Protein AF-A0A6V7W851-F1 (afdb_monomer)

Secondary structure (DSSP, 8-state):
-HHHHHHHHHHHHHHHHHHHHHHHHHHH-EEEEEETTEEEEEE-STTTTSPTTHHHHHHHHHHHHHHHHHHHHHHHHHHHHHHHTS-----HHHHHHHHHHHHHHHHHHHHHHHHHTPPPGGGSS---HHHHHHTT--HHHHHHPPPSEE---SHHHHHHHHHHHHHHHHHHHHHHHHHHHHHHHHHHH--SHHHHHHHHHHHHHHHHHHHHHHHHHHHHHHHHHHHHHHHHHHHHHHHHHHHHHHHHHH--

Mean predicted aligned error: 9.24 Å

Structure (mmCIF, N/CA/C/O backbone):
data_AF-A0A6V7W851-F1
#
_entry.id   AF-A0A6V7W851-F1
#
loop_
_atom_site.group_PDB
_atom_site.id
_atom_site.type_symbol
_atom_site.label_atom_id
_atom_site.label_alt_id
_atom_site.label_comp_id
_atom_site.label_asym_id
_atom_site.label_entity_id
_atom_site.label_seq_id
_atom_site.pdbx_PDB_ins_code
_atom_site.Cartn_x
_atom_site.Cartn_y
_atom_site.Cartn_z
_atom_site.occupancy
_atom_site.B_iso_or_equiv
_atom_site.auth_seq_id
_atom_site.auth_comp_id
_atom_site.auth_asym_id
_atom_site.auth_atom_id
_atom_site.pdbx_PDB_model_num
ATOM 1 N N . MET A 1 1 ? -26.012 -6.254 20.696 1.00 51.28 1 MET A N 1
ATOM 2 C CA . MET A 1 1 ? -25.694 -7.098 19.512 1.00 51.28 1 MET A CA 1
ATOM 3 C C . MET A 1 1 ? -25.335 -6.321 18.239 1.00 51.28 1 MET A C 1
ATOM 5 O O . MET A 1 1 ? -24.535 -6.840 17.473 1.00 51.28 1 MET A O 1
ATOM 9 N N . LYS A 1 2 ? -25.849 -5.098 18.000 1.00 58.09 2 LYS A N 1
ATOM 10 C CA . LYS A 1 2 ? -25.482 -4.281 16.817 1.00 58.09 2 LYS A CA 1
ATOM 11 C C . LYS A 1 2 ? -23.976 -3.997 16.699 1.00 58.09 2 LYS A C 1
ATOM 13 O O . LYS A 1 2 ? -23.437 -4.020 15.602 1.00 58.09 2 LYS A O 1
ATOM 18 N N . GLU A 1 3 ? -23.282 -3.811 17.822 1.00 57.19 3 GLU A N 1
ATOM 19 C CA . GLU A 1 3 ? -21.833 -3.574 17.824 1.00 57.19 3 GLU A CA 1
ATOM 20 C C . GLU A 1 3 ? -21.042 -4.767 17.265 1.00 57.19 3 GLU A C 1
ATOM 22 O O . GLU A 1 3 ? -20.178 -4.566 16.419 1.00 57.19 3 GLU A O 1
ATOM 27 N N . MET A 1 4 ? -21.379 -6.014 17.627 1.00 60.94 4 MET A N 1
ATOM 28 C CA . MET A 1 4 ? -20.693 -7.204 17.086 1.00 60.94 4 MET A CA 1
ATOM 29 C C . MET A 1 4 ? -20.848 -7.338 15.564 1.00 60.94 4 MET A C 1
ATOM 31 O O . MET A 1 4 ? -19.916 -7.767 14.888 1.00 60.94 4 MET A O 1
ATOM 35 N N . GLN A 1 5 ? -21.991 -6.924 15.011 1.00 66.94 5 GLN A N 1
ATOM 36 C CA . GLN A 1 5 ? -22.208 -6.913 13.561 1.00 66.94 5 GLN A CA 1
ATOM 37 C C . GLN A 1 5 ? -21.312 -5.888 12.857 1.00 66.94 5 GLN A C 1
ATOM 39 O O . GLN A 1 5 ? -20.858 -6.133 11.743 1.00 66.94 5 GLN A O 1
ATOM 44 N N . VAL A 1 6 ? -21.028 -4.754 13.5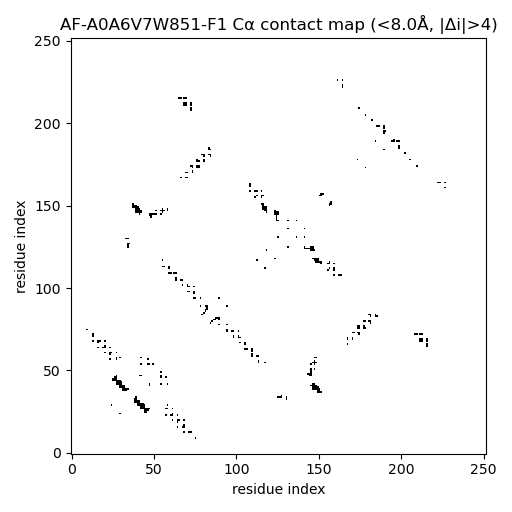04 1.00 67.81 6 VAL A N 1
ATOM 45 C CA . VAL A 1 6 ? -20.088 -3.753 12.987 1.00 67.81 6 VAL A CA 1
ATOM 46 C C . VAL A 1 6 ? -18.662 -4.310 12.980 1.00 67.81 6 VAL A C 1
ATOM 48 O O . VAL A 1 6 ? -17.992 -4.228 11.956 1.00 67.81 6 VAL A O 1
ATOM 51 N N . TYR A 1 7 ? -18.223 -4.952 14.067 1.00 70.88 7 TYR A N 1
ATOM 52 C CA . TYR A 1 7 ? -16.898 -5.586 14.137 1.00 70.88 7 TYR A CA 1
ATOM 53 C C . TYR A 1 7 ? -16.703 -6.673 13.077 1.00 70.88 7 TYR A C 1
ATOM 55 O O . TYR A 1 7 ? -15.669 -6.702 12.415 1.00 70.88 7 TYR A O 1
ATOM 63 N N . SER A 1 8 ? -17.701 -7.536 12.882 1.00 76.06 8 SER A N 1
ATOM 64 C CA . SER A 1 8 ? -17.643 -8.599 11.875 1.00 76.06 8 SER A CA 1
ATOM 65 C C . SER A 1 8 ? -17.545 -8.043 10.450 1.00 76.06 8 SER A C 1
ATOM 67 O O . SER A 1 8 ? -16.748 -8.541 9.661 1.00 76.06 8 SER A O 1
ATOM 69 N N . LYS A 1 9 ? -18.276 -6.965 10.133 1.00 78.44 9 LYS A N 1
ATOM 70 C CA . LYS A 1 9 ? -18.186 -6.295 8.825 1.00 78.44 9 LYS A CA 1
ATOM 71 C C . LYS A 1 9 ? -16.818 -5.668 8.580 1.00 78.44 9 LYS A C 1
ATOM 73 O O . LYS A 1 9 ? -16.293 -5.789 7.480 1.00 78.44 9 LYS A O 1
ATOM 78 N N . ILE A 1 10 ? -16.249 -5.022 9.600 1.00 79.00 10 ILE A N 1
ATOM 79 C CA . ILE A 1 10 ? -14.897 -4.456 9.534 1.00 79.00 10 ILE A CA 1
ATOM 80 C C . ILE A 1 10 ? -13.882 -5.566 9.252 1.00 79.00 10 ILE A C 1
ATOM 82 O O . ILE A 1 10 ? -13.086 -5.437 8.330 1.00 79.00 10 ILE A O 1
ATOM 86 N N . LEU A 1 11 ? -13.951 -6.668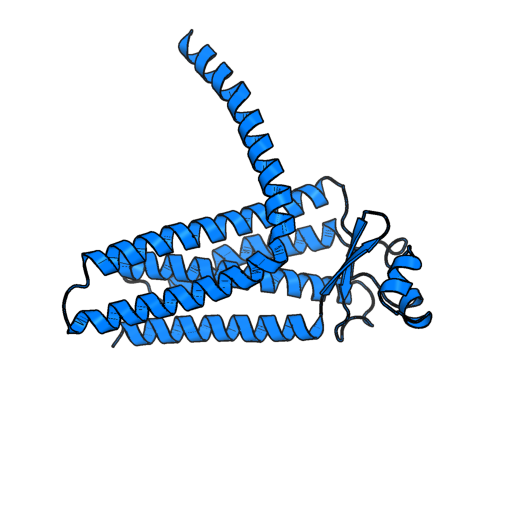 10.004 1.00 78.88 11 LEU A N 1
ATOM 87 C CA . LEU A 1 11 ? -13.050 -7.803 9.826 1.00 78.88 11 LEU A CA 1
ATOM 88 C C . LEU A 1 11 ? -13.170 -8.396 8.416 1.00 78.88 11 LEU A C 1
ATOM 90 O O . LEU A 1 11 ? -12.161 -8.586 7.750 1.00 78.88 11 LEU A O 1
ATOM 94 N N . LEU A 1 12 ? -14.399 -8.628 7.943 1.00 84.25 12 LEU A N 1
ATOM 95 C CA . LEU A 1 12 ? -14.657 -9.195 6.621 1.00 84.25 12 LEU A CA 1
ATOM 96 C C . LEU A 1 12 ? -14.108 -8.308 5.498 1.00 84.25 12 LEU A C 1
ATOM 98 O O . LEU A 1 12 ? -13.476 -8.815 4.576 1.00 84.25 12 LEU A O 1
ATOM 102 N N . GLN A 1 13 ? -14.321 -6.992 5.586 1.00 82.69 13 GLN A N 1
ATOM 103 C CA . GLN A 1 13 ? -13.784 -6.041 4.615 1.00 82.69 13 GLN A CA 1
ATOM 104 C C . GLN A 1 13 ? -12.257 -6.091 4.579 1.00 82.69 13 GLN A C 1
ATOM 106 O O . GLN A 1 13 ? -11.674 -6.134 3.498 1.00 82.69 13 GLN A O 1
ATOM 111 N N . THR A 1 14 ? -11.607 -6.101 5.741 1.00 83.19 14 THR A N 1
ATOM 112 C CA . THR A 1 14 ? -10.148 -6.161 5.794 1.00 83.19 14 THR A CA 1
ATOM 113 C C . THR A 1 14 ? -9.619 -7.487 5.261 1.00 83.19 14 THR A C 1
ATOM 115 O O . THR A 1 14 ? -8.716 -7.474 4.436 1.00 83.19 14 THR A O 1
ATOM 118 N N . CYS A 1 15 ? -10.226 -8.617 5.634 1.00 87.12 15 CYS A N 1
ATOM 119 C CA . CYS A 1 15 ? -9.855 -9.923 5.089 1.00 87.12 15 CYS A CA 1
ATOM 120 C C . CYS A 1 15 ? -10.003 -9.970 3.565 1.00 87.12 15 CYS A C 1
ATOM 122 O O . CYS A 1 15 ? -9.143 -10.522 2.889 1.00 87.12 15 CYS A O 1
ATOM 124 N N . PHE A 1 16 ? -11.065 -9.380 3.012 1.00 88.31 16 PHE A N 1
ATOM 125 C CA . PHE A 1 16 ? -11.253 -9.319 1.565 1.00 88.31 16 PHE A CA 1
ATOM 126 C C . PHE A 1 16 ? -10.141 -8.512 0.878 1.00 88.31 16 PHE A C 1
ATOM 128 O O . PHE A 1 16 ? -9.554 -8.989 -0.090 1.00 88.31 16 PHE A O 1
ATOM 135 N N . VAL A 1 17 ? -9.814 -7.323 1.398 1.00 87.56 17 VAL A N 1
ATOM 136 C CA . VAL A 1 17 ? -8.720 -6.490 0.866 1.00 87.56 17 VAL A CA 1
ATOM 137 C C . VAL A 1 17 ? -7.375 -7.212 0.971 1.00 87.56 17 VAL A C 1
ATOM 139 O O . VAL A 1 17 ? -6.616 -7.203 0.005 1.00 87.56 17 VAL A O 1
ATOM 142 N N . ASP A 1 18 ? -7.107 -7.877 2.096 1.00 86.31 18 ASP A N 1
ATOM 143 C CA . ASP A 1 18 ? -5.867 -8.622 2.322 1.00 86.31 18 ASP A CA 1
ATOM 144 C C . ASP A 1 18 ? -5.742 -9.811 1.360 1.00 86.31 18 ASP A C 1
ATOM 146 O O . ASP A 1 18 ? -4.685 -9.993 0.764 1.00 86.31 18 ASP A O 1
ATOM 150 N N . ILE A 1 19 ? -6.814 -10.583 1.135 1.00 91.00 19 ILE A N 1
ATOM 151 C CA . ILE A 1 19 ? -6.815 -11.696 0.168 1.00 91.00 19 ILE A CA 1
ATOM 152 C C . ILE A 1 19 ? -6.495 -11.180 -1.236 1.00 91.00 19 ILE A C 1
ATOM 154 O O . ILE A 1 19 ? -5.600 -11.710 -1.890 1.00 91.00 19 ILE A O 1
ATOM 158 N N . VAL A 1 20 ? -7.182 -10.126 -1.688 1.00 90.88 20 VAL A N 1
ATOM 159 C CA . VAL A 1 20 ? -6.927 -9.539 -3.013 1.00 90.88 20 VAL A CA 1
ATOM 160 C C . VAL A 1 20 ? -5.491 -9.020 -3.101 1.00 90.88 20 VAL A C 1
ATOM 162 O O . VAL A 1 20 ? -4.804 -9.279 -4.088 1.00 90.88 20 VAL A O 1
ATOM 165 N N . GLY A 1 21 ? -5.009 -8.336 -2.062 1.00 87.94 21 GLY A N 1
ATOM 166 C CA . GLY A 1 21 ? -3.642 -7.823 -1.997 1.00 87.94 21 GLY A CA 1
ATOM 167 C C . GLY A 1 21 ? -2.591 -8.930 -2.062 1.00 87.94 21 GLY A C 1
ATOM 168 O O . GLY A 1 21 ? -1.640 -8.816 -2.831 1.00 87.94 21 GLY A O 1
ATOM 169 N N . ILE A 1 22 ? -2.784 -10.024 -1.322 1.00 89.69 22 ILE A N 1
ATOM 170 C CA . ILE A 1 22 ? -1.895 -11.193 -1.337 1.00 89.69 22 ILE A CA 1
ATOM 171 C C . ILE A 1 22 ? -1.904 -11.856 -2.714 1.00 89.69 22 ILE A C 1
ATOM 173 O O . ILE A 1 22 ? -0.834 -12.170 -3.228 1.00 89.69 22 ILE A O 1
ATOM 177 N N . CYS A 1 23 ? -3.070 -12.033 -3.341 1.00 90.75 23 CYS A N 1
ATOM 178 C CA . CYS A 1 23 ? -3.151 -12.593 -4.690 1.00 90.75 23 CYS A CA 1
ATOM 179 C C . CYS A 1 23 ? -2.347 -11.754 -5.691 1.00 90.75 23 CYS A C 1
ATOM 181 O O . CYS A 1 23 ? -1.538 -12.302 -6.435 1.00 90.75 23 CYS A O 1
ATOM 183 N N . VAL A 1 24 ? -2.513 -10.428 -5.671 1.00 90.31 24 VAL A N 1
ATOM 184 C CA . VAL A 1 24 ? -1.745 -9.525 -6.543 1.00 90.31 24 VAL A CA 1
ATOM 185 C C . VAL A 1 24 ? -0.249 -9.573 -6.208 1.00 90.31 24 VAL A C 1
ATOM 187 O O . VAL A 1 24 ? 0.578 -9.584 -7.115 1.00 90.31 24 VAL A O 1
ATOM 190 N N . PHE A 1 25 ? 0.117 -9.658 -4.927 1.00 88.81 25 PHE A N 1
ATOM 191 C CA . PHE A 1 25 ? 1.509 -9.763 -4.488 1.00 88.81 25 PHE A CA 1
ATOM 192 C C . PHE A 1 25 ? 2.198 -11.049 -4.926 1.00 88.81 25 PHE A C 1
ATOM 194 O O . PHE A 1 25 ? 3.319 -10.987 -5.420 1.00 88.81 25 PHE A O 1
ATOM 201 N N . VAL A 1 26 ? 1.543 -12.199 -4.790 1.00 88.50 26 VAL A N 1
ATOM 202 C CA . VAL A 1 26 ? 2.089 -13.488 -5.240 1.00 88.50 26 VAL A CA 1
ATOM 203 C C . VAL A 1 26 ? 2.286 -13.500 -6.755 1.00 88.50 26 VAL A C 1
ATOM 205 O O . VAL A 1 26 ? 3.237 -14.096 -7.250 1.00 88.50 26 VAL A O 1
ATOM 208 N N . VAL A 1 27 ? 1.408 -12.821 -7.492 1.00 88.50 27 VAL A N 1
ATOM 209 C CA . VAL A 1 27 ? 1.492 -12.727 -8.950 1.00 88.50 27 VAL A CA 1
ATOM 210 C C . VAL A 1 27 ? 2.637 -11.812 -9.396 1.00 88.50 27 VAL A C 1
ATOM 212 O O . VAL A 1 27 ? 3.315 -12.155 -10.360 1.00 88.50 27 VAL A O 1
ATOM 215 N N . SER A 1 28 ? 2.890 -10.692 -8.708 1.00 87.31 28 SER A N 1
ATOM 216 C CA . SER A 1 28 ? 3.930 -9.734 -9.112 1.00 87.31 28 SER A CA 1
ATOM 217 C C . SER A 1 28 ? 5.311 -9.988 -8.493 1.00 87.31 28 SER A C 1
ATOM 219 O O . SER A 1 28 ? 6.311 -9.907 -9.191 1.00 87.31 28 SER A O 1
ATOM 221 N N . GLN A 1 29 ? 5.381 -10.319 -7.199 1.00 86.88 29 GLN A N 1
ATOM 222 C CA . GLN A 1 29 ? 6.615 -10.441 -6.397 1.00 86.88 29 GLN A CA 1
ATOM 223 C C . GLN A 1 29 ? 7.663 -9.363 -6.744 1.00 86.88 29 GLN A C 1
ATOM 225 O O . GLN A 1 29 ? 8.709 -9.671 -7.320 1.00 86.88 29 GLN A O 1
ATOM 230 N N . PRO A 1 30 ? 7.375 -8.086 -6.431 1.00 85.88 30 PRO A N 1
ATOM 231 C CA . PRO A 1 30 ? 8.239 -6.985 -6.819 1.00 85.88 30 PRO A CA 1
ATOM 232 C C . PRO A 1 30 ? 9.537 -6.999 -6.005 1.00 85.88 30 PRO A C 1
ATOM 234 O O . PRO A 1 30 ? 9.517 -7.068 -4.774 1.00 85.88 30 PRO A O 1
ATOM 237 N N . ALA A 1 31 ? 10.662 -6.861 -6.691 1.00 82.19 31 ALA A N 1
ATOM 238 C CA . ALA A 1 31 ? 11.998 -6.718 -6.140 1.00 82.19 31 ALA A CA 1
ATOM 239 C C . ALA A 1 31 ? 12.558 -5.339 -6.494 1.00 82.19 31 ALA A C 1
ATOM 241 O O . ALA A 1 31 ? 12.571 -4.928 -7.654 1.00 82.19 31 ALA A O 1
ATOM 242 N N . PHE A 1 32 ? 13.032 -4.621 -5.480 1.00 81.12 32 PHE A N 1
ATOM 243 C CA . PHE A 1 32 ? 13.644 -3.307 -5.644 1.00 81.12 32 PHE A CA 1
ATOM 244 C C . PHE A 1 32 ? 15.144 -3.460 -5.831 1.00 81.12 32 PHE A C 1
ATOM 246 O O . PHE A 1 32 ? 15.822 -4.038 -4.982 1.00 81.12 32 PHE A O 1
ATOM 253 N N . ILE A 1 33 ? 15.657 -2.929 -6.932 1.00 79.69 33 ILE A N 1
ATOM 254 C CA . ILE A 1 33 ? 17.061 -3.042 -7.315 1.00 79.69 33 ILE A CA 1
ATOM 255 C C . ILE A 1 33 ? 17.569 -1.653 -7.713 1.00 79.69 33 ILE A C 1
ATOM 257 O O . ILE A 1 33 ? 16.804 -0.803 -8.163 1.00 79.69 33 ILE A O 1
ATOM 261 N N . SER A 1 34 ? 18.863 -1.403 -7.522 1.00 79.06 34 SER A N 1
ATOM 262 C CA . SER A 1 34 ? 19.531 -0.196 -8.012 1.00 79.06 34 SER A CA 1
ATOM 263 C C . SER A 1 34 ? 20.371 -0.550 -9.238 1.00 79.06 34 SER A C 1
ATOM 265 O O . SER A 1 34 ? 21.312 -1.332 -9.128 1.00 79.06 34 SER A O 1
ATOM 267 N N . ASP A 1 35 ? 20.027 0.009 -10.398 1.00 76.69 35 ASP A N 1
ATOM 268 C CA . ASP A 1 35 ? 20.768 -0.115 -11.660 1.00 76.69 35 ASP A CA 1
ATOM 269 C C . ASP A 1 35 ? 21.449 1.231 -11.954 1.00 76.69 35 ASP A C 1
ATOM 271 O O . ASP A 1 35 ? 20.788 2.206 -12.316 1.00 76.69 35 ASP A O 1
ATOM 275 N N . ASN A 1 36 ? 22.766 1.318 -11.729 1.00 77.31 36 ASN A N 1
ATOM 276 C CA . ASN A 1 36 ? 23.576 2.535 -11.921 1.00 77.31 36 ASN A CA 1
ATOM 277 C C . ASN A 1 36 ? 23.033 3.776 -11.183 1.00 77.31 36 ASN A C 1
ATOM 279 O O . ASN A 1 36 ? 22.946 4.869 -11.742 1.00 77.31 36 ASN A O 1
ATOM 283 N N . GLY A 1 37 ? 22.628 3.602 -9.921 1.00 74.12 37 GLY A N 1
ATOM 284 C CA . GLY A 1 37 ? 22.061 4.680 -9.103 1.00 74.12 37 GLY A CA 1
ATOM 285 C C . GLY A 1 37 ? 20.608 5.029 -9.441 1.00 74.12 37 GLY A C 1
ATOM 286 O O . GLY A 1 37 ? 20.041 5.922 -8.817 1.00 74.12 37 GLY A O 1
ATOM 287 N N . THR A 1 38 ? 19.991 4.317 -10.389 1.00 77.94 38 THR A N 1
ATOM 288 C CA . THR A 1 38 ? 18.563 4.424 -10.702 1.00 77.94 38 THR A CA 1
ATOM 289 C C . THR A 1 38 ? 17.805 3.305 -10.002 1.00 77.94 38 THR A C 1
ATOM 291 O O . THR A 1 38 ? 18.158 2.134 -10.132 1.00 77.94 38 THR A O 1
ATOM 294 N N . GLY A 1 39 ? 16.735 3.644 -9.285 1.00 80.25 39 GLY A N 1
ATOM 295 C CA . GLY A 1 39 ? 15.833 2.648 -8.725 1.00 80.25 39 GLY A CA 1
ATOM 296 C C . GLY A 1 39 ? 15.048 1.953 -9.834 1.00 80.25 39 GLY A C 1
ATOM 297 O O . GLY A 1 39 ? 14.399 2.594 -10.661 1.00 80.25 39 GLY A O 1
ATOM 298 N N . ILE A 1 40 ? 15.075 0.632 -9.848 1.00 83.69 40 ILE A N 1
ATOM 299 C CA . ILE A 1 40 ? 14.227 -0.185 -10.706 1.00 83.69 40 ILE A CA 1
ATOM 300 C C . ILE A 1 40 ? 13.416 -1.137 -9.837 1.00 83.69 40 ILE A C 1
ATOM 302 O O . ILE A 1 40 ? 13.857 -1.565 -8.766 1.00 83.69 40 ILE A O 1
ATOM 306 N N . VAL A 1 41 ? 12.214 -1.458 -10.296 1.00 83.38 41 VAL A N 1
ATOM 307 C CA . VAL A 1 41 ? 11.422 -2.532 -9.710 1.00 83.38 41 VAL A CA 1
ATOM 308 C C . VAL A 1 41 ? 11.245 -3.606 -10.754 1.00 83.38 41 VAL A C 1
ATOM 310 O O . VAL A 1 41 ? 10.741 -3.357 -11.855 1.00 83.38 41 VAL A O 1
ATOM 313 N N . TRP A 1 42 ? 11.688 -4.790 -10.375 1.00 78.56 42 TRP A N 1
ATOM 314 C CA . TRP A 1 42 ? 11.631 -5.981 -11.185 1.00 78.56 42 TRP A CA 1
ATOM 315 C C . TRP A 1 42 ? 10.625 -6.954 -10.587 1.00 78.56 42 TRP A C 1
ATOM 317 O O . TRP A 1 42 ? 10.655 -7.213 -9.391 1.00 78.56 42 TRP A O 1
ATOM 327 N N . ASP A 1 43 ? 9.722 -7.483 -11.399 1.00 81.06 43 ASP A N 1
ATOM 328 C CA . ASP A 1 43 ? 8.810 -8.543 -10.988 1.00 81.06 43 ASP A CA 1
ATOM 329 C C . ASP A 1 43 ? 9.498 -9.903 -11.124 1.00 81.06 43 ASP A C 1
ATOM 331 O O . ASP A 1 43 ? 9.960 -10.247 -12.208 1.00 81.06 43 ASP A O 1
ATOM 335 N N . TYR A 1 44 ? 9.551 -10.675 -10.037 1.00 77.81 44 TYR A N 1
ATOM 336 C CA . TYR A 1 44 ? 9.987 -12.081 -10.052 1.00 77.81 44 TYR A CA 1
ATOM 337 C C . TYR A 1 44 ? 8.805 -13.058 -10.103 1.00 77.81 44 TYR A C 1
ATOM 339 O O . TYR A 1 44 ? 8.985 -14.252 -10.340 1.00 77.81 44 TYR A O 1
ATOM 347 N N . GLY A 1 45 ? 7.584 -12.561 -9.895 1.00 82.06 45 GLY A N 1
ATOM 348 C CA . GLY A 1 45 ? 6.376 -13.379 -9.857 1.00 82.06 45 GLY A CA 1
ATOM 349 C C . GLY A 1 45 ? 5.963 -13.856 -11.244 1.00 82.06 45 GLY A C 1
ATOM 350 O O . GLY A 1 45 ? 6.628 -13.580 -12.231 1.00 82.06 45 GLY A O 1
ATOM 351 N N . LEU A 1 46 ? 4.823 -14.538 -11.353 1.00 83.50 46 LEU A N 1
ATOM 352 C CA . LEU A 1 46 ? 4.339 -15.160 -12.600 1.00 83.50 46 LEU A CA 1
ATOM 353 C C . LEU A 1 46 ? 4.218 -14.205 -13.805 1.00 83.50 46 LEU A C 1
ATOM 355 O O . LEU A 1 46 ? 4.085 -14.660 -14.939 1.00 83.50 46 LEU A O 1
ATOM 359 N N . ILE A 1 47 ? 4.237 -12.893 -13.572 1.00 83.19 47 ILE A N 1
ATOM 360 C CA . ILE A 1 47 ? 4.108 -11.860 -14.607 1.00 83.19 47 ILE A CA 1
ATOM 361 C C . ILE A 1 47 ? 5.423 -11.463 -15.268 1.00 83.19 47 ILE A C 1
ATOM 363 O O . ILE A 1 47 ? 5.393 -10.654 -16.188 1.00 83.19 47 ILE A O 1
ATOM 367 N N . HIS A 1 48 ? 6.559 -11.990 -14.820 1.00 77.25 48 HIS A N 1
ATOM 368 C CA . HIS A 1 48 ? 7.869 -11.555 -15.302 1.00 77.25 48 HIS A CA 1
ATOM 369 C C . HIS A 1 48 ? 8.135 -11.877 -16.783 1.00 77.25 48 HIS A C 1
ATOM 371 O O . HIS A 1 48 ? 9.009 -11.273 -17.393 1.00 77.25 48 HIS A O 1
ATOM 377 N N . TYR A 1 49 ? 7.368 -12.803 -17.371 1.00 76.50 49 TYR A N 1
ATOM 378 C CA . TYR A 1 49 ? 7.395 -13.111 -18.807 1.00 76.50 49 TYR A CA 1
ATOM 379 C C . TYR A 1 49 ? 6.422 -12.264 -19.636 1.00 76.50 49 TYR A C 1
ATOM 381 O O . TYR A 1 49 ? 6.358 -12.414 -20.858 1.00 76.50 49 TYR A O 1
ATOM 389 N N . LEU A 1 50 ? 5.597 -11.427 -19.000 1.00 84.31 50 LEU A N 1
ATOM 390 C CA . LEU A 1 50 ? 4.653 -10.601 -19.737 1.00 84.31 50 LEU A CA 1
ATOM 391 C C . LEU A 1 50 ? 5.391 -9.425 -20.378 1.00 84.31 50 LEU A C 1
ATOM 393 O O . LEU A 1 50 ? 6.133 -8.726 -19.693 1.00 84.31 50 LEU A O 1
ATOM 397 N N . PRO A 1 51 ? 5.143 -9.133 -21.663 1.00 84.31 51 PRO A N 1
ATOM 398 C CA . PRO A 1 51 ? 5.689 -7.931 -22.264 1.00 84.31 51 PRO A CA 1
ATOM 399 C C . PRO A 1 51 ? 5.058 -6.688 -21.627 1.00 84.31 51 PRO A C 1
ATOM 401 O O . PRO A 1 51 ? 3.903 -6.697 -21.171 1.00 84.31 51 PRO A O 1
ATOM 404 N N . ASN A 1 52 ? 5.785 -5.575 -21.670 1.00 82.81 52 ASN A N 1
ATOM 405 C CA . ASN A 1 52 ? 5.172 -4.275 -21.436 1.00 82.81 52 ASN A CA 1
ATOM 406 C C . ASN A 1 52 ? 4.082 -4.010 -22.496 1.00 82.81 52 ASN A C 1
ATOM 408 O O . ASN A 1 52 ? 4.243 -4.389 -23.657 1.00 82.81 52 ASN A O 1
ATOM 412 N N . PRO A 1 53 ? 2.939 -3.406 -22.118 1.00 87.06 53 PRO A N 1
ATOM 413 C CA . PRO A 1 53 ? 2.685 -2.695 -20.860 1.00 87.06 53 PRO A CA 1
ATOM 414 C C . PRO A 1 53 ? 2.122 -3.556 -19.714 1.00 87.06 53 PRO A C 1
ATOM 416 O O . PRO A 1 53 ? 1.929 -3.044 -18.610 1.00 87.06 53 PRO A O 1
ATOM 419 N N . TRP A 1 54 ? 1.816 -4.835 -19.949 1.00 86.62 54 TRP A N 1
ATOM 420 C CA . TRP A 1 54 ? 1.044 -5.662 -19.012 1.00 86.62 54 TRP A CA 1
ATOM 421 C C . TRP A 1 54 ? 1.756 -5.883 -17.685 1.00 86.62 54 TRP A C 1
ATOM 423 O O . TRP A 1 54 ? 1.133 -5.754 -16.630 1.00 86.62 54 TRP A O 1
ATOM 433 N N . GLN A 1 55 ? 3.059 -6.150 -17.735 1.00 85.94 55 GLN A N 1
ATOM 434 C CA . GLN A 1 55 ? 3.873 -6.288 -16.535 1.00 85.94 55 GLN A CA 1
ATOM 435 C C . GLN A 1 55 ? 3.833 -5.006 -15.691 1.00 85.94 55 GLN A C 1
ATOM 437 O O . GLN A 1 55 ? 3.473 -5.056 -14.513 1.00 85.94 55 GLN A O 1
ATOM 442 N N . SER A 1 56 ? 4.085 -3.843 -16.308 1.00 85.81 56 SER A N 1
ATOM 443 C CA . SER A 1 56 ? 3.998 -2.556 -15.612 1.00 85.81 56 SER A CA 1
ATOM 444 C C . SER A 1 56 ? 2.610 -2.324 -15.005 1.00 85.81 56 SER A C 1
ATOM 446 O O . SER A 1 56 ? 2.511 -1.933 -13.845 1.00 85.81 56 SER A O 1
ATOM 448 N N . ILE A 1 57 ? 1.520 -2.626 -15.720 1.00 89.12 57 ILE A N 1
ATOM 449 C CA . ILE A 1 57 ? 0.147 -2.478 -15.201 1.00 89.12 57 ILE A CA 1
ATOM 450 C C . ILE A 1 57 ? -0.077 -3.332 -13.945 1.00 89.12 57 ILE A C 1
ATOM 452 O O . ILE A 1 57 ? -0.626 -2.835 -12.957 1.00 89.12 57 ILE A O 1
ATOM 456 N N . ILE A 1 58 ? 0.351 -4.596 -13.944 1.00 88.50 58 ILE A N 1
ATOM 457 C CA . ILE A 1 58 ? 0.142 -5.486 -12.793 1.00 88.50 58 ILE A CA 1
ATOM 458 C C . ILE A 1 58 ? 1.021 -5.062 -11.610 1.00 88.50 58 ILE A C 1
ATOM 460 O O . ILE A 1 58 ? 0.551 -5.045 -10.469 1.00 88.50 58 ILE A O 1
ATOM 464 N N . LEU A 1 59 ? 2.248 -4.610 -11.863 1.00 88.19 59 LEU A N 1
ATOM 465 C CA . LEU A 1 59 ? 3.088 -4.010 -10.830 1.00 88.19 59 LEU A CA 1
ATOM 466 C C . LEU A 1 59 ? 2.442 -2.746 -10.227 1.00 88.19 59 LEU A C 1
ATOM 468 O O . LEU A 1 59 ? 2.455 -2.541 -9.010 1.00 88.19 59 LEU A O 1
ATOM 472 N N . ARG A 1 60 ? 1.804 -1.895 -11.041 1.00 88.44 60 ARG A N 1
ATOM 473 C CA . ARG A 1 60 ? 1.046 -0.733 -10.533 1.00 88.44 60 ARG A CA 1
ATOM 474 C C . ARG A 1 60 ? -0.153 -1.162 -9.708 1.00 88.44 60 ARG A C 1
ATOM 476 O O . ARG A 1 60 ? -0.444 -0.512 -8.704 1.00 88.44 60 ARG A O 1
ATOM 483 N N . LEU A 1 61 ? -0.825 -2.242 -10.097 1.00 90.31 61 LEU A N 1
ATOM 484 C CA . LEU A 1 61 ? -1.914 -2.817 -9.319 1.00 90.31 61 LEU A CA 1
ATOM 485 C C . LEU A 1 61 ? -1.415 -3.299 -7.952 1.00 90.31 61 LEU A C 1
ATOM 487 O O . LEU A 1 61 ? -2.081 -3.049 -6.950 1.00 90.31 61 LEU A O 1
ATOM 491 N N . ASN A 1 62 ? -0.222 -3.895 -7.877 1.00 89.44 62 ASN A N 1
ATOM 492 C CA . ASN A 1 62 ? 0.412 -4.257 -6.608 1.00 89.44 62 ASN A CA 1
ATOM 493 C C . ASN A 1 62 ? 0.621 -3.030 -5.708 1.00 89.44 62 ASN A C 1
ATOM 495 O O . ASN A 1 62 ? 0.147 -2.981 -4.570 1.00 89.44 62 ASN A O 1
ATOM 499 N N . PHE A 1 63 ? 1.252 -1.992 -6.255 1.00 87.19 63 PHE A N 1
ATOM 500 C CA . PHE A 1 63 ? 1.485 -0.736 -5.549 1.00 87.19 63 PHE A CA 1
ATOM 501 C C . PHE A 1 63 ? 0.201 -0.007 -5.146 1.00 87.19 63 PHE A C 1
ATOM 503 O O . PHE A 1 63 ? 0.169 0.678 -4.116 1.00 87.19 63 PHE A O 1
ATOM 510 N N . PHE A 1 64 ? -0.845 -0.125 -5.956 1.00 91.19 64 PHE A N 1
ATOM 511 C CA . PHE A 1 64 ? -2.174 0.380 -5.650 1.00 91.19 64 PHE A CA 1
ATOM 512 C C . PHE A 1 64 ? -2.776 -0.391 -4.473 1.00 91.19 64 PHE A C 1
ATOM 514 O O . PHE A 1 64 ? -3.160 0.237 -3.486 1.00 91.19 64 PHE A O 1
ATOM 521 N N . MET A 1 65 ? -2.769 -1.727 -4.511 1.00 90.50 65 MET A N 1
ATOM 522 C CA . MET A 1 65 ? -3.299 -2.570 -3.435 1.00 90.50 65 MET A CA 1
ATOM 523 C C . MET A 1 65 ? -2.589 -2.327 -2.103 1.00 90.50 65 MET A C 1
ATOM 525 O O . MET A 1 65 ? -3.260 -2.163 -1.085 1.00 90.50 65 MET A O 1
ATOM 529 N N . GLY A 1 66 ? -1.259 -2.187 -2.105 1.00 86.50 66 GLY A N 1
ATOM 530 C CA . GLY A 1 66 ? -0.508 -1.851 -0.892 1.00 86.50 66 GLY A CA 1
ATOM 531 C C . GLY A 1 66 ? -0.974 -0.542 -0.237 1.00 86.50 66 GLY A C 1
ATOM 532 O O . GLY A 1 66 ? -1.110 -0.465 0.984 1.00 86.50 66 GLY A O 1
ATOM 533 N N . ARG A 1 67 ? -1.298 0.481 -1.039 1.00 87.75 67 ARG A N 1
ATOM 534 C CA . ARG A 1 67 ? -1.831 1.762 -0.535 1.00 87.75 67 ARG A CA 1
ATOM 535 C C . ARG A 1 67 ? -3.313 1.694 -0.168 1.00 87.75 67 ARG A C 1
ATOM 537 O O . ARG A 1 67 ? -3.742 2.387 0.762 1.00 87.75 67 ARG A O 1
ATOM 544 N N . VAL A 1 68 ? -4.091 0.865 -0.866 1.00 90.38 68 VAL A N 1
ATOM 545 C CA . VAL A 1 68 ? -5.486 0.576 -0.513 1.00 90.38 68 VAL A CA 1
ATOM 546 C C . VAL A 1 68 ? -5.550 -0.054 0.870 1.00 90.38 68 VAL A C 1
ATOM 548 O O . VAL A 1 68 ? -6.408 0.351 1.642 1.00 90.38 68 VAL A O 1
ATOM 551 N N . THR A 1 69 ? -4.629 -0.944 1.246 1.00 88.62 69 THR A N 1
ATOM 552 C CA . THR A 1 69 ? -4.591 -1.527 2.598 1.00 88.62 69 THR A CA 1
ATOM 553 C C . THR A 1 69 ? -4.447 -0.457 3.683 1.00 88.62 69 THR A C 1
ATOM 555 O O . THR A 1 69 ? -5.272 -0.389 4.597 1.00 88.62 69 THR A O 1
ATOM 558 N N . THR A 1 70 ? -3.466 0.445 3.573 1.00 88.94 70 THR A N 1
ATOM 559 C CA . THR A 1 70 ? -3.277 1.530 4.557 1.00 88.94 70 THR A CA 1
ATOM 560 C C . THR A 1 70 ? -4.469 2.493 4.586 1.00 88.94 70 THR A C 1
ATOM 562 O O . THR A 1 70 ? -4.931 2.883 5.661 1.00 88.94 70 THR A O 1
ATOM 565 N N . SER A 1 71 ? -5.009 2.847 3.418 1.00 90.94 71 SER A N 1
ATOM 566 C CA . SER A 1 71 ? -6.170 3.743 3.311 1.00 90.94 71 SER A CA 1
ATOM 567 C C . SER A 1 71 ? -7.453 3.085 3.827 1.00 90.94 71 SER A C 1
ATOM 569 O O . SER A 1 71 ? -8.287 3.721 4.462 1.00 90.94 71 SER A O 1
ATOM 571 N N . ASN A 1 72 ? -7.602 1.778 3.633 1.00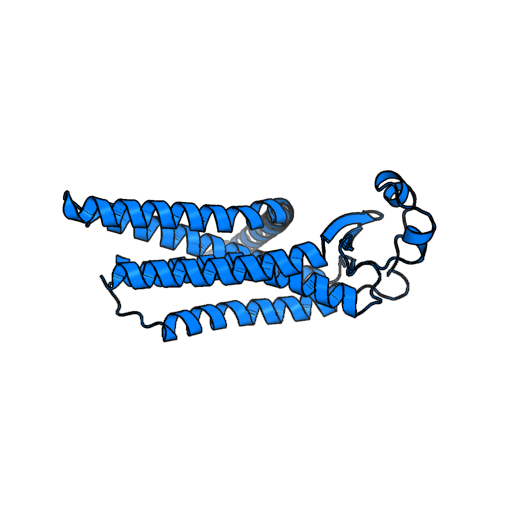 90.69 72 ASN A N 1
ATOM 572 C CA . ASN A 1 72 ? -8.688 0.996 4.200 1.00 90.69 72 ASN A CA 1
ATOM 573 C C . ASN A 1 72 ? -8.635 1.062 5.731 1.00 90.69 72 ASN A C 1
ATOM 575 O O . ASN A 1 72 ? -9.621 1.432 6.369 1.00 90.69 72 ASN A O 1
ATOM 579 N N . VAL A 1 73 ? -7.465 0.819 6.329 1.00 90.62 73 VAL A N 1
ATOM 580 C CA . VAL A 1 73 ? -7.284 0.941 7.782 1.00 90.62 73 VAL A CA 1
ATOM 581 C C . VAL A 1 73 ? -7.619 2.352 8.279 1.00 90.62 73 VAL A C 1
ATOM 583 O O . VAL A 1 73 ? -8.327 2.488 9.281 1.00 90.62 73 VAL A O 1
ATOM 586 N N . SER A 1 74 ? -7.182 3.409 7.588 1.00 92.06 74 SER A N 1
ATOM 587 C CA . SER A 1 74 ? -7.492 4.784 8.000 1.00 92.06 74 SER A CA 1
ATOM 588 C C . SER A 1 74 ? -9.001 5.072 7.964 1.00 92.06 74 SER A C 1
ATOM 590 O O . SER A 1 74 ? -9.539 5.601 8.942 1.00 92.06 74 SER A O 1
ATOM 592 N N . THR A 1 75 ? -9.727 4.626 6.928 1.00 91.38 75 THR A N 1
ATOM 593 C CA . THR A 1 75 ? -11.198 4.764 6.874 1.00 91.38 75 THR A CA 1
ATOM 594 C C . THR A 1 75 ? -11.901 4.015 8.003 1.00 91.38 75 THR A C 1
ATOM 596 O O . THR A 1 75 ? -12.865 4.530 8.572 1.00 91.38 75 THR A O 1
ATOM 599 N N . LEU A 1 76 ? -11.399 2.838 8.392 1.00 90.44 76 LEU A N 1
ATOM 600 C CA . LEU A 1 76 ? -11.931 2.066 9.515 1.00 90.44 76 LEU A CA 1
ATOM 601 C C . LEU A 1 76 ? -11.750 2.803 10.845 1.00 90.44 76 LEU A C 1
ATOM 603 O O . LEU A 1 76 ? -12.650 2.789 11.689 1.00 90.44 76 LEU A O 1
ATOM 607 N N . PHE A 1 77 ? -10.623 3.490 11.033 1.00 90.94 77 PHE A N 1
ATOM 608 C CA . PHE A 1 77 ? -10.401 4.341 12.201 1.00 90.94 77 PHE A CA 1
ATOM 609 C C . PHE A 1 77 ? -11.332 5.559 12.226 1.00 90.94 77 PHE A C 1
ATOM 611 O O . PHE A 1 77 ? -11.904 5.846 13.278 1.00 90.94 77 PHE A O 1
ATOM 618 N N . VAL A 1 78 ? -11.552 6.222 11.088 1.00 91.44 78 VAL A N 1
ATOM 619 C CA . VAL A 1 78 ? -12.514 7.337 10.969 1.00 91.44 78 VAL A CA 1
ATOM 620 C C . VAL A 1 78 ? -13.931 6.867 11.285 1.00 91.44 78 VAL A C 1
ATOM 622 O O . VAL A 1 78 ? -14.624 7.461 12.114 1.00 91.44 78 VAL A O 1
ATOM 625 N N . TYR A 1 79 ? -14.349 5.760 10.673 1.00 88.38 79 TYR A N 1
ATOM 626 C CA . TYR A 1 79 ? -15.651 5.150 10.910 1.00 88.38 79 TYR A CA 1
ATOM 627 C C . TYR A 1 79 ? -15.853 4.836 12.402 1.00 88.38 79 TYR A C 1
ATOM 629 O O . TYR A 1 79 ? -16.855 5.229 13.003 1.00 88.38 79 TYR A O 1
ATOM 637 N N . ARG A 1 80 ? -14.867 4.195 13.043 1.00 86.94 80 ARG A N 1
ATOM 638 C CA . ARG A 1 80 ? -14.917 3.889 14.481 1.00 86.94 80 ARG A CA 1
ATOM 639 C C . ARG A 1 80 ? -14.920 5.143 15.348 1.00 86.94 80 ARG A C 1
ATOM 641 O O . ARG A 1 80 ? -15.613 5.161 16.361 1.00 86.94 80 ARG A O 1
ATOM 648 N N . TYR A 1 81 ? -14.179 6.182 14.973 1.00 89.81 81 TYR A N 1
ATOM 649 C CA . TYR A 1 81 ? -14.139 7.440 15.714 1.00 89.81 81 TYR A CA 1
ATOM 650 C C . TYR A 1 81 ? -15.526 8.084 15.773 1.00 89.81 81 TYR A C 1
ATOM 652 O O . TYR A 1 81 ? -16.017 8.408 16.857 1.00 89.81 81 TYR A O 1
ATOM 660 N N . PHE A 1 82 ? -16.204 8.201 14.633 1.00 88.31 82 PHE A N 1
ATOM 661 C CA . PHE A 1 82 ? -17.547 8.771 14.591 1.00 88.31 82 PHE A CA 1
ATOM 662 C C . PHE A 1 82 ? -18.579 7.901 15.330 1.00 88.31 82 PHE A C 1
ATOM 664 O O . PHE A 1 82 ? -19.458 8.442 16.004 1.00 88.31 82 PHE A O 1
ATOM 671 N N . ALA A 1 83 ? -18.448 6.572 15.272 1.00 84.50 83 ALA A N 1
ATOM 672 C CA . ALA A 1 83 ? -19.368 5.657 15.943 1.00 84.50 83 ALA A CA 1
ATOM 673 C C . ALA A 1 83 ? -19.181 5.655 17.472 1.00 84.50 83 ALA A C 1
ATOM 675 O O . ALA A 1 83 ? -20.156 5.722 18.215 1.00 84.50 83 ALA A O 1
ATOM 676 N N . VAL A 1 84 ? -17.935 5.603 17.954 1.00 84.19 84 VAL A N 1
ATOM 677 C CA . VAL A 1 84 ? -17.619 5.459 19.386 1.00 84.19 84 VAL A CA 1
ATOM 678 C C . VAL A 1 84 ? -17.561 6.810 20.093 1.00 84.19 84 VAL A C 1
ATOM 680 O O . VAL A 1 84 ? -18.178 6.981 21.139 1.00 84.19 84 VAL A O 1
ATOM 683 N N . VAL A 1 85 ? -16.825 7.778 19.540 1.00 86.19 85 VAL A N 1
ATOM 684 C CA . VAL A 1 85 ? -16.561 9.064 20.207 1.00 86.19 85 VAL A CA 1
ATOM 685 C C . VAL A 1 85 ? -17.706 10.044 19.979 1.00 86.19 85 VAL A C 1
ATOM 687 O O . VAL A 1 85 ? -18.149 10.707 20.916 1.00 86.19 85 VAL A O 1
ATOM 690 N N . ARG A 1 86 ? -18.189 10.150 18.734 1.00 85.25 86 ARG A N 1
ATOM 691 C CA . ARG A 1 86 ? -19.254 11.097 18.362 1.00 85.25 86 ARG A CA 1
ATOM 692 C C . ARG A 1 86 ? -20.662 10.511 18.457 1.00 85.25 86 ARG A C 1
ATOM 694 O O . ARG A 1 86 ? -21.614 11.279 18.387 1.00 8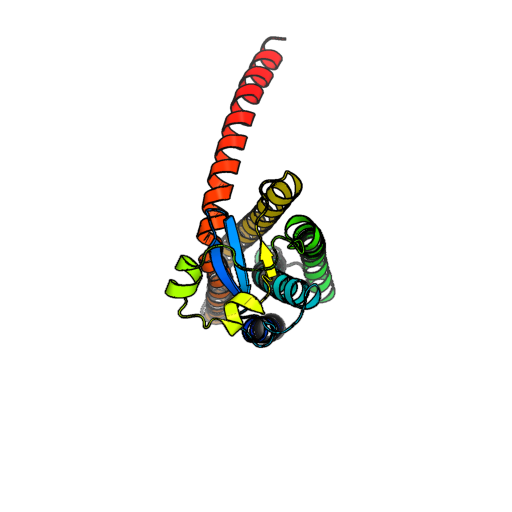5.25 86 ARG A O 1
ATOM 701 N N . LYS A 1 87 ? -20.796 9.190 18.633 1.00 82.81 87 LYS A N 1
ATOM 702 C CA . LYS A 1 87 ? -22.082 8.473 18.725 1.00 82.81 87 LYS A CA 1
ATOM 703 C C . LYS A 1 87 ? -23.026 8.767 17.549 1.00 82.81 87 LYS A C 1
ATOM 705 O O . LYS A 1 87 ? -24.243 8.789 17.713 1.00 82.81 87 LYS A O 1
ATOM 710 N N . VAL A 1 88 ? -22.462 9.014 16.366 1.00 83.56 88 VAL A N 1
ATOM 711 C CA . VAL A 1 88 ? -23.235 9.229 15.136 1.00 83.56 88 VAL A CA 1
ATOM 712 C C . VAL A 1 88 ? -23.752 7.878 14.644 1.00 83.56 88 VAL A C 1
ATOM 714 O O . VAL A 1 88 ? -23.008 6.897 14.649 1.00 83.56 88 VAL A O 1
ATOM 717 N N . ASP A 1 89 ? -25.008 7.815 14.191 1.00 80.25 89 ASP A N 1
ATOM 718 C CA . ASP A 1 89 ? -25.565 6.606 13.570 1.00 80.25 89 ASP A CA 1
ATOM 719 C C . ASP A 1 89 ? -24.996 6.411 12.156 1.00 80.25 89 ASP A C 1
ATOM 721 O O . ASP A 1 89 ? -25.562 6.837 11.142 1.00 80.25 89 ASP A O 1
ATOM 725 N N . ILE A 1 90 ? -23.816 5.796 12.082 1.00 77.56 90 ILE A N 1
ATOM 726 C CA . ILE A 1 90 ? -23.149 5.543 10.811 1.00 77.56 90 ILE A CA 1
ATOM 727 C C . ILE A 1 90 ? -23.690 4.265 10.177 1.00 77.56 90 ILE A C 1
ATOM 729 O O . ILE A 1 90 ? -23.404 3.144 10.591 1.00 77.56 90 ILE A O 1
ATOM 733 N N . LYS A 1 91 ? -24.430 4.442 9.085 1.00 82.88 91 LYS A N 1
ATOM 734 C CA . LYS A 1 91 ? -24.837 3.354 8.184 1.00 82.88 91 LYS A CA 1
ATOM 735 C C . LYS A 1 91 ? -23.699 2.938 7.244 1.00 82.88 91 LYS A C 1
ATOM 737 O O . LYS A 1 91 ? -22.856 3.761 6.896 1.00 82.88 91 LYS A O 1
ATOM 742 N N . PHE A 1 92 ? -23.762 1.710 6.724 1.00 76.00 92 PHE A N 1
ATOM 743 C CA . PHE A 1 92 ? -22.779 1.147 5.781 1.00 76.00 92 PHE A CA 1
ATOM 744 C C . PHE A 1 92 ? -22.528 2.022 4.538 1.00 76.00 92 PHE A C 1
ATOM 746 O O . PHE A 1 92 ? -21.399 2.130 4.077 1.00 76.00 92 PHE A O 1
ATOM 753 N N . LYS A 1 93 ? -23.548 2.738 4.043 1.00 82.75 93 LYS A N 1
ATOM 754 C CA . LYS A 1 93 ? -23.391 3.685 2.926 1.00 82.75 93 LYS A CA 1
ATOM 755 C C . LYS A 1 93 ? -22.326 4.762 3.176 1.00 82.75 93 LYS A C 1
ATOM 757 O O . LYS A 1 93 ? -21.631 5.149 2.249 1.00 82.75 93 LYS A O 1
ATOM 762 N N . HIS A 1 94 ? -22.158 5.220 4.418 1.00 85.06 94 HIS A N 1
ATOM 763 C CA . HIS A 1 94 ? -21.142 6.222 4.747 1.00 85.06 94 HIS A CA 1
ATOM 764 C C . HIS A 1 94 ? -19.738 5.613 4.729 1.00 85.06 94 HIS A C 1
ATOM 766 O O . HIS A 1 94 ? -18.792 6.272 4.322 1.00 85.06 94 HIS A O 1
ATOM 772 N N . GLN A 1 95 ? -19.612 4.341 5.118 1.00 81.62 95 GLN A N 1
ATOM 773 C CA . GLN A 1 95 ? -18.360 3.598 5.009 1.00 81.62 95 GLN A CA 1
ATOM 774 C C . GLN A 1 95 ? -17.956 3.423 3.541 1.00 81.62 95 GLN A C 1
ATOM 776 O O . GLN A 1 95 ? -16.801 3.661 3.210 1.00 81.62 95 GLN A O 1
ATOM 781 N N . LEU A 1 96 ? -18.906 3.120 2.647 1.00 83.62 96 LEU A N 1
ATOM 782 C CA . LEU A 1 96 ? -18.645 3.090 1.203 1.00 83.62 96 LEU A CA 1
ATOM 783 C C . LEU A 1 96 ? -18.174 4.450 0.677 1.00 83.62 96 LEU A C 1
ATOM 785 O O . LEU A 1 96 ? -17.188 4.502 -0.047 1.00 83.62 96 LEU A O 1
ATOM 789 N N . ILE A 1 97 ? -18.820 5.549 1.079 1.00 88.06 97 ILE A N 1
ATOM 790 C CA . ILE A 1 97 ? -18.404 6.906 0.683 1.00 88.06 97 ILE A CA 1
ATOM 791 C C . ILE A 1 97 ? -16.970 7.204 1.146 1.00 88.06 97 ILE A C 1
ATOM 793 O O . ILE A 1 97 ? -16.182 7.727 0.363 1.00 88.06 97 ILE A O 1
ATOM 797 N N . LEU A 1 98 ? -16.611 6.840 2.383 1.00 86.25 98 LEU A N 1
ATOM 798 C CA . LEU A 1 98 ? -15.246 7.007 2.896 1.00 86.25 98 LEU A CA 1
ATOM 799 C C . LEU A 1 98 ? -14.230 6.192 2.086 1.00 86.25 98 LEU A C 1
ATOM 801 O O . LEU A 1 98 ? -13.172 6.710 1.742 1.00 86.25 98 LEU A O 1
ATOM 805 N N . ILE A 1 99 ? -14.561 4.944 1.745 1.00 86.62 99 ILE A N 1
ATOM 806 C CA . ILE A 1 99 ? -13.705 4.085 0.917 1.00 86.62 99 ILE A CA 1
ATOM 807 C C . ILE A 1 99 ? -13.519 4.704 -0.473 1.00 86.62 99 ILE A C 1
ATOM 809 O O . ILE A 1 99 ? -12.385 4.875 -0.911 1.00 86.62 99 ILE A O 1
ATOM 813 N N . PHE A 1 100 ? -14.602 5.101 -1.147 1.00 87.31 100 PHE A N 1
ATOM 814 C CA . PHE A 1 100 ? -14.524 5.729 -2.469 1.00 87.31 100 PHE A CA 1
ATOM 815 C C . PHE A 1 100 ? -13.723 7.033 -2.447 1.00 87.31 100 PHE A C 1
ATOM 817 O O . PHE A 1 100 ? -12.881 7.241 -3.320 1.00 87.31 100 PHE A O 1
ATOM 824 N N . GLY A 1 101 ? -13.921 7.871 -1.425 1.00 87.62 101 GLY A N 1
ATOM 825 C CA . GLY A 1 101 ? -13.165 9.112 -1.249 1.00 87.62 101 GLY A CA 1
ATOM 826 C C . GLY A 1 101 ? -11.657 8.886 -1.126 1.00 87.62 101 GLY A C 1
ATOM 827 O O . GLY A 1 101 ? -10.881 9.707 -1.604 1.00 87.62 101 GLY A O 1
ATOM 828 N N . MET A 1 102 ? -11.239 7.755 -0.553 1.00 85.75 102 MET A N 1
ATOM 829 C CA . MET A 1 102 ? -9.824 7.397 -0.420 1.00 85.75 102 MET A CA 1
ATOM 830 C C . MET A 1 102 ? -9.275 6.633 -1.633 1.00 85.75 102 MET A C 1
ATOM 832 O O . MET A 1 102 ? -8.083 6.715 -1.909 1.00 85.75 102 MET A O 1
ATOM 836 N N . ILE A 1 103 ? -10.116 5.925 -2.395 1.00 89.25 103 ILE A N 1
ATOM 837 C CA . ILE A 1 103 ? -9.705 5.208 -3.614 1.00 89.25 103 ILE A CA 1
ATOM 838 C C . ILE A 1 103 ? -9.406 6.171 -4.769 1.00 89.25 103 ILE A C 1
ATOM 840 O O . ILE A 1 103 ? -8.442 5.956 -5.498 1.00 89.25 103 ILE A O 1
ATOM 844 N N . ILE A 1 104 ? -10.190 7.240 -4.941 1.00 91.19 104 ILE A N 1
ATOM 845 C CA . ILE A 1 104 ? -10.010 8.205 -6.042 1.00 91.19 104 ILE A CA 1
ATOM 846 C C . ILE A 1 104 ? -8.580 8.781 -6.112 1.00 91.19 104 ILE A C 1
ATOM 848 O O . ILE A 1 104 ? -7.955 8.660 -7.168 1.00 91.19 104 ILE A O 1
ATOM 852 N N . PRO A 1 105 ? -8.007 9.364 -5.039 1.00 91.69 105 PRO A N 1
ATOM 853 C CA . PRO A 1 105 ? -6.643 9.890 -5.093 1.00 91.69 105 PRO A CA 1
ATOM 854 C C . PRO A 1 105 ? -5.596 8.795 -5.343 1.00 91.69 105 PRO A C 1
ATOM 856 O O . PRO A 1 105 ? -4.580 9.064 -5.981 1.00 91.69 105 PRO A O 1
ATOM 859 N N . LEU A 1 106 ? -5.852 7.551 -4.919 1.00 92.62 106 LEU A N 1
ATOM 860 C CA . LEU A 1 106 ? -4.983 6.411 -5.226 1.00 92.62 106 LEU A CA 1
ATOM 861 C C . LEU A 1 106 ? -5.050 5.993 -6.698 1.00 92.62 106 LEU A C 1
ATOM 863 O O . LEU A 1 106 ? -4.024 5.619 -7.262 1.00 92.62 106 LEU A O 1
ATOM 867 N N . LEU A 1 107 ? -6.225 6.068 -7.329 1.00 92.25 107 LEU A N 1
ATOM 868 C CA . LEU A 1 107 ? -6.380 5.817 -8.764 1.00 92.25 107 LEU A CA 1
ATOM 869 C C . LEU A 1 107 ? -5.647 6.882 -9.581 1.00 92.25 107 LEU A C 1
ATOM 871 O O . LEU A 1 107 ? -4.893 6.536 -10.487 1.00 92.25 107 LEU A O 1
ATOM 875 N N . ILE A 1 108 ? -5.801 8.159 -9.216 1.00 92.50 108 ILE A N 1
ATOM 876 C CA . ILE A 1 108 ? -5.062 9.267 -9.840 1.00 92.50 108 ILE A CA 1
ATOM 877 C C . ILE A 1 108 ? -3.556 9.027 -9.703 1.00 92.50 108 ILE A C 1
ATOM 879 O O . ILE A 1 108 ? -2.834 9.072 -10.696 1.00 92.50 108 ILE A O 1
ATOM 883 N N . LEU A 1 109 ? -3.086 8.699 -8.495 1.00 92.25 109 LEU A N 1
ATOM 884 C CA . LEU A 1 109 ? -1.683 8.371 -8.260 1.00 92.25 109 LEU A CA 1
ATOM 885 C C . LEU A 1 109 ? -1.214 7.189 -9.120 1.00 92.25 109 LEU A C 1
ATOM 887 O O . LEU A 1 109 ? -0.108 7.233 -9.647 1.00 92.25 109 LEU A O 1
ATOM 891 N N . SER A 1 110 ? -2.027 6.140 -9.266 1.00 91.94 110 SER A N 1
ATOM 892 C CA . SER A 1 110 ? -1.686 4.963 -10.074 1.00 91.94 110 SER A CA 1
ATOM 893 C C . SER A 1 110 ? -1.505 5.322 -11.552 1.00 91.94 110 SER A C 1
ATOM 895 O O . SER A 1 110 ? -0.513 4.918 -12.156 1.00 91.94 110 SER A O 1
ATOM 897 N N . ILE A 1 111 ? -2.395 6.156 -12.102 1.00 91.81 111 ILE A N 1
ATOM 898 C CA . ILE A 1 111 ? -2.311 6.648 -13.486 1.00 91.81 111 ILE A CA 1
ATOM 899 C C . ILE A 1 111 ? -1.066 7.521 -13.678 1.00 91.81 111 ILE A C 1
ATOM 901 O O . ILE A 1 111 ? -0.293 7.289 -14.604 1.00 91.81 111 ILE A O 1
ATOM 905 N N . LEU A 1 112 ? -0.831 8.489 -12.788 1.00 91.75 112 LEU A N 1
ATOM 906 C CA . LEU A 1 112 ? 0.353 9.352 -12.861 1.00 91.75 112 LEU A CA 1
ATOM 907 C C . LEU A 1 112 ? 1.647 8.547 -12.723 1.00 91.75 112 LEU A C 1
ATOM 909 O O . LEU A 1 112 ? 2.594 8.771 -13.464 1.00 91.75 112 LEU A O 1
ATOM 913 N N . SER A 1 113 ? 1.662 7.559 -11.828 1.00 89.31 113 SER A N 1
ATOM 914 C CA . SER A 1 113 ? 2.787 6.645 -11.632 1.00 89.31 113 SER A CA 1
ATOM 915 C C . SER A 1 113 ? 3.044 5.758 -12.840 1.00 89.31 113 SER A C 1
ATOM 917 O O . SER A 1 113 ? 4.203 5.488 -13.151 1.00 89.31 113 SER A O 1
ATOM 919 N N . TYR A 1 114 ? 1.993 5.327 -13.536 1.00 89.56 114 TYR A N 1
ATOM 920 C CA . TYR A 1 114 ? 2.148 4.634 -14.805 1.00 89.56 114 TYR A CA 1
ATOM 921 C C . TYR A 1 114 ? 2.834 5.541 -15.827 1.00 89.56 114 TYR A C 1
ATOM 923 O O . TYR A 1 114 ? 3.851 5.141 -16.367 1.00 89.56 114 TYR A O 1
ATOM 931 N N . ILE A 1 115 ? 2.354 6.772 -16.017 1.00 89.38 115 ILE A N 1
ATOM 932 C CA . ILE A 1 115 ? 2.926 7.711 -16.996 1.00 89.38 115 ILE A CA 1
ATOM 933 C C . ILE A 1 115 ? 4.375 8.087 -16.644 1.00 89.38 115 ILE A C 1
ATOM 935 O O . ILE A 1 115 ? 5.236 8.075 -17.517 1.00 89.38 115 ILE A O 1
ATOM 939 N N . ALA A 1 116 ? 4.651 8.401 -15.376 1.00 87.25 116 ALA A N 1
ATOM 940 C CA . ALA A 1 116 ? 5.946 8.913 -14.926 1.00 87.25 116 ALA A CA 1
ATOM 941 C C . ALA A 1 116 ? 7.068 7.870 -14.984 1.00 87.25 116 ALA A C 1
ATOM 943 O O . ALA A 1 116 ? 8.210 8.188 -15.294 1.00 87.25 116 ALA A O 1
ATOM 944 N N . TYR A 1 117 ? 6.746 6.618 -14.659 1.00 85.88 117 TYR A N 1
ATOM 945 C CA . TYR A 1 117 ? 7.748 5.570 -14.470 1.00 85.88 117 TYR A CA 1
ATOM 946 C C . TYR A 1 117 ? 7.613 4.427 -15.481 1.00 85.88 117 TYR A C 1
ATOM 948 O O . TYR A 1 117 ? 8.096 3.318 -15.213 1.00 85.88 117 TYR A O 1
ATOM 956 N N . TYR A 1 118 ? 6.906 4.655 -16.593 1.00 85.94 118 TYR A N 1
ATOM 957 C CA . TYR A 1 118 ? 6.836 3.688 -17.680 1.00 85.94 118 TYR A CA 1
ATOM 958 C C . TYR A 1 118 ? 8.231 3.537 -18.305 1.00 85.94 118 TYR A C 1
ATOM 960 O O . TYR A 1 118 ? 8.824 4.537 -18.720 1.00 85.94 118 TYR A O 1
ATOM 968 N N . PRO A 1 119 ? 8.788 2.321 -18.370 1.00 81.88 119 PRO A N 1
ATOM 969 C CA . PRO A 1 119 ? 10.072 2.097 -19.021 1.00 81.88 119 PRO A CA 1
ATOM 970 C C . PRO A 1 119 ? 9.942 2.309 -20.536 1.00 81.88 119 PRO A C 1
ATOM 972 O O . PRO A 1 119 ? 9.018 1.814 -21.178 1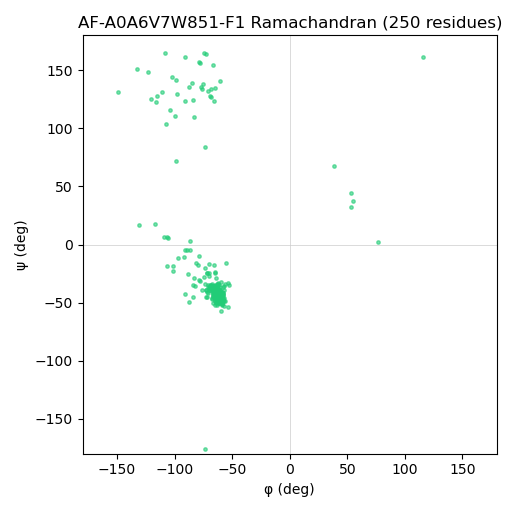.00 81.88 119 PRO A O 1
ATOM 975 N N . THR A 1 120 ? 10.878 3.048 -21.126 1.00 83.06 120 THR A N 1
ATOM 976 C CA . THR A 1 120 ? 10.980 3.168 -22.585 1.00 83.06 120 THR A CA 1
ATOM 977 C C . THR A 1 120 ? 11.634 1.915 -23.177 1.00 83.06 120 THR A C 1
ATOM 979 O O .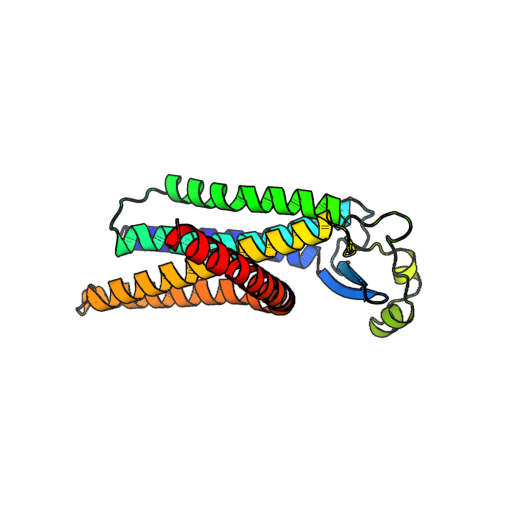 THR A 1 120 ? 12.420 1.284 -22.470 1.00 83.06 120 THR A O 1
ATOM 982 N N . PRO A 1 121 ? 11.407 1.584 -24.465 1.00 80.44 121 PRO A N 1
ATOM 983 C CA . PRO A 1 121 ? 12.021 0.409 -25.104 1.00 80.44 121 PRO A CA 1
ATOM 984 C C . PRO A 1 121 ? 13.551 0.358 -24.961 1.00 80.44 121 PRO A C 1
ATOM 986 O O . PRO A 1 121 ? 14.144 -0.688 -24.751 1.00 80.44 121 PRO A O 1
ATOM 989 N N . GLU A 1 122 ? 14.213 1.517 -24.976 1.00 77.69 122 GLU A N 1
ATOM 990 C CA . GLU A 1 122 ? 15.670 1.624 -24.807 1.00 77.69 122 GLU A CA 1
ATOM 991 C C . GLU A 1 122 ? 16.165 1.309 -23.381 1.00 77.69 122 GLU A C 1
ATOM 993 O O . GLU A 1 122 ? 17.362 1.126 -23.166 1.00 77.69 122 GLU A O 1
ATOM 998 N N . LYS A 1 123 ? 15.272 1.306 -22.385 1.00 76.19 123 LYS A N 1
ATOM 999 C CA . LYS A 1 123 ? 15.593 1.189 -20.949 1.00 76.19 123 LYS A CA 1
ATOM 1000 C C . LYS A 1 123 ? 14.745 0.134 -20.240 1.00 76.19 123 LYS A C 1
ATOM 1002 O O . LYS A 1 123 ? 14.646 0.143 -19.007 1.00 76.19 123 LYS A O 1
ATOM 1007 N N . GLU A 1 124 ? 14.117 -0.743 -21.013 1.00 80.81 124 GLU A N 1
ATOM 1008 C CA . GLU A 1 124 ? 13.207 -1.760 -20.504 1.00 80.81 124 GLU A CA 1
ATOM 1009 C C . GLU A 1 124 ? 13.941 -2.970 -19.923 1.00 80.81 124 GLU A C 1
ATOM 1011 O O . GLU A 1 124 ? 13.373 -3.679 -19.105 1.00 80.81 124 GLU A O 1
ATOM 1016 N N . HIS A 1 125 ? 15.223 -3.143 -20.248 1.00 83.00 125 HIS A N 1
ATOM 1017 C CA . HIS A 1 125 ? 16.076 -4.204 -19.717 1.00 83.00 125 HIS A CA 1
ATOM 1018 C C . HIS A 1 125 ? 17.126 -3.675 -18.731 1.00 83.00 125 HIS A C 1
ATOM 1020 O O . HIS A 1 125 ? 17.391 -2.468 -18.632 1.00 83.00 125 HIS A O 1
ATOM 1026 N N . LEU A 1 126 ? 17.723 -4.597 -17.977 1.00 77.62 126 LEU A N 1
ATOM 1027 C CA . LEU A 1 126 ? 18.857 -4.310 -17.104 1.00 77.62 126 LEU A CA 1
ATOM 1028 C C . LEU A 1 126 ? 20.080 -3.889 -17.912 1.00 77.62 126 LEU A C 1
ATOM 1030 O O . LEU A 1 126 ? 20.446 -4.537 -18.890 1.00 77.62 126 LEU A O 1
ATOM 1034 N N . THR A 1 127 ? 20.745 -2.828 -17.457 1.00 75.31 127 THR A N 1
ATOM 1035 C CA . THR A 1 127 ? 21.976 -2.346 -18.101 1.00 75.31 127 THR A CA 1
ATOM 1036 C C . THR A 1 127 ? 23.239 -2.761 -17.349 1.00 75.31 127 THR A C 1
ATOM 1038 O O . THR A 1 127 ? 24.309 -2.863 -17.950 1.00 75.31 127 THR A O 1
ATOM 1041 N N . ASN A 1 128 ? 23.127 -3.052 -16.050 1.00 78.81 128 ASN A N 1
ATOM 1042 C CA . ASN A 1 128 ? 24.246 -3.459 -15.209 1.00 78.81 128 ASN A CA 1
ATOM 1043 C C . ASN A 1 128 ? 24.301 -4.987 -14.995 1.00 78.81 128 ASN A C 1
ATOM 1045 O O . ASN A 1 128 ? 23.496 -5.577 -14.274 1.00 78.81 128 ASN A O 1
ATOM 1049 N N . TYR A 1 129 ? 25.316 -5.623 -15.587 1.00 75.56 129 TYR A N 1
ATOM 1050 C CA . TYR A 1 129 ? 25.560 -7.066 -15.481 1.00 75.56 129 TYR A CA 1
ATOM 1051 C C . TYR A 1 129 ? 26.111 -7.518 -14.117 1.00 75.56 129 TYR A C 1
ATOM 1053 O O . TYR A 1 129 ? 26.010 -8.698 -13.791 1.00 75.56 129 TYR A O 1
ATOM 1061 N N . GLU A 1 130 ? 26.694 -6.632 -13.305 1.00 79.50 130 GLU A N 1
ATOM 1062 C CA . GLU A 1 130 ? 27.127 -6.984 -11.943 1.00 79.50 130 GLU A CA 1
ATOM 1063 C C . GLU A 1 130 ? 25.925 -7.181 -11.025 1.00 79.50 130 GLU A C 1
ATOM 1065 O O . GLU A 1 130 ? 25.864 -8.156 -10.280 1.00 79.50 130 GLU A O 1
ATOM 1070 N N . VAL A 1 131 ? 24.926 -6.307 -11.154 1.00 77.12 131 VAL A N 1
ATOM 1071 C CA . VAL A 1 131 ? 23.628 -6.459 -10.487 1.00 77.12 131 VAL A CA 1
ATOM 1072 C C . VAL A 1 131 ? 22.980 -7.779 -10.894 1.00 77.12 131 VAL A C 1
ATOM 1074 O O . VAL A 1 131 ? 22.481 -8.508 -10.039 1.00 77.12 131 VAL A O 1
ATOM 1077 N N . ALA A 1 132 ? 23.058 -8.130 -12.180 1.00 74.19 132 ALA A N 1
ATOM 1078 C CA . ALA A 1 132 ? 22.514 -9.390 -12.658 1.00 74.19 132 ALA A CA 1
ATOM 1079 C C . ALA A 1 132 ? 23.215 -10.625 -12.051 1.00 74.19 132 ALA A C 1
ATOM 1081 O O . ALA A 1 132 ? 22.565 -11.618 -11.731 1.00 74.19 132 ALA A O 1
ATOM 1082 N N . LYS A 1 133 ? 24.534 -10.545 -11.832 1.00 75.44 133 LYS A N 1
ATOM 1083 C CA . LYS A 1 133 ? 25.313 -11.600 -11.162 1.00 75.44 133 LYS A CA 1
ATOM 1084 C C . LYS A 1 133 ? 24.990 -11.723 -9.675 1.00 75.44 133 LYS A C 1
ATOM 1086 O O . LYS A 1 133 ? 24.921 -12.840 -9.181 1.00 75.44 133 LYS A O 1
ATOM 1091 N N . ILE A 1 134 ? 24.790 -10.605 -8.970 1.00 79.38 134 ILE A N 1
ATOM 1092 C CA . ILE A 1 134 ? 24.397 -10.604 -7.545 1.00 79.38 134 ILE A CA 1
ATOM 1093 C C . ILE A 1 134 ? 23.043 -11.293 -7.350 1.00 79.38 134 ILE A C 1
ATOM 1095 O O . ILE A 1 134 ? 22.816 -11.947 -6.338 1.00 79.38 134 ILE A O 1
ATOM 1099 N N . LEU A 1 135 ? 22.151 -11.138 -8.323 1.00 74.94 135 LEU A N 1
ATOM 1100 C CA . LEU A 1 135 ? 20.824 -11.743 -8.324 1.00 74.94 135 LEU A CA 1
ATOM 1101 C C . LEU A 1 135 ? 20.815 -13.169 -8.910 1.00 74.94 135 LEU A C 1
ATOM 1103 O O . LEU A 1 135 ? 19.746 -13.758 -9.020 1.00 74.94 135 LEU A O 1
ATOM 1107 N N . GLU A 1 136 ? 21.986 -13.709 -9.276 1.00 78.81 136 GLU A N 1
ATOM 1108 C CA . GLU A 1 136 ? 22.174 -15.057 -9.838 1.00 78.81 136 GLU A CA 1
ATOM 1109 C C . GLU A 1 136 ? 21.318 -15.347 -11.083 1.00 78.81 136 GLU A C 1
ATOM 1111 O O . GLU A 1 136 ? 20.829 -16.457 -11.289 1.00 78.81 136 GLU A O 1
ATOM 1116 N N . LEU A 1 137 ? 21.137 -14.344 -11.942 1.00 78.12 137 LEU A N 1
ATOM 1117 C CA . LEU A 1 137 ? 20.267 -14.461 -13.113 1.00 78.12 137 LEU A CA 1
ATOM 1118 C C . LEU A 1 137 ? 21.018 -15.085 -14.280 1.00 78.12 137 LEU A C 1
ATOM 1120 O O . LEU A 1 137 ? 22.170 -14.737 -14.558 1.00 78.12 137 LEU A O 1
ATOM 1124 N N . ASP A 1 138 ? 20.348 -15.978 -15.001 1.00 78.69 138 ASP A N 1
ATOM 1125 C CA . ASP A 1 138 ? 20.907 -16.544 -16.219 1.00 78.69 138 ASP A CA 1
ATOM 1126 C C . ASP A 1 138 ? 20.871 -15.542 -17.391 1.00 78.69 138 ASP A C 1
ATOM 1128 O O . ASP A 1 138 ? 20.205 -14.503 -17.377 1.00 78.69 138 ASP A O 1
ATOM 1132 N N . ASN A 1 139 ? 21.640 -15.846 -18.439 1.00 76.38 139 ASN A N 1
ATOM 1133 C CA . ASN A 1 139 ? 21.750 -14.978 -19.613 1.00 76.38 139 ASN A CA 1
ATOM 1134 C C . ASN A 1 139 ? 20.434 -14.839 -20.391 1.00 76.38 139 ASN A C 1
ATOM 1136 O O . ASN A 1 139 ? 20.282 -13.866 -21.131 1.00 76.38 139 ASN A O 1
ATOM 1140 N N . ASP A 1 140 ? 19.531 -15.814 -20.276 1.00 80.00 140 ASP A N 1
ATOM 1141 C CA . ASP A 1 140 ? 18.217 -15.762 -20.915 1.00 80.00 140 ASP A CA 1
ATOM 1142 C C . ASP A 1 140 ? 17.332 -14.735 -20.202 1.00 80.00 140 ASP A C 1
ATOM 1144 O O . ASP A 1 140 ? 16.772 -13.831 -20.825 1.00 80.00 140 ASP A O 1
ATOM 1148 N N . THR A 1 141 ? 17.347 -14.780 -18.873 1.00 76.06 141 THR A N 1
ATOM 1149 C CA . THR A 1 141 ? 16.628 -13.871 -17.992 1.00 76.06 141 THR A CA 1
ATOM 1150 C C . THR A 1 141 ? 17.061 -12.428 -18.209 1.00 76.06 141 THR A C 1
ATOM 1152 O O . THR A 1 141 ? 16.231 -11.551 -18.423 1.00 76.06 141 THR A O 1
ATOM 1155 N N . ILE A 1 142 ? 18.368 -12.167 -18.260 1.00 74.94 142 ILE A N 1
ATOM 1156 C CA . ILE A 1 142 ? 18.899 -10.809 -18.470 1.00 74.94 142 ILE A CA 1
ATOM 1157 C C . ILE A 1 142 ? 18.448 -10.211 -19.812 1.00 74.94 142 ILE A C 1
ATOM 1159 O O . ILE A 1 142 ? 18.207 -9.007 -19.897 1.00 74.94 142 ILE A O 1
ATOM 1163 N N . LYS A 1 143 ? 18.355 -11.035 -20.863 1.00 73.25 143 LYS A N 1
ATOM 1164 C CA . LYS A 1 143 ? 18.026 -10.576 -22.220 1.00 73.25 143 LYS A CA 1
ATOM 1165 C C . LYS A 1 143 ? 16.532 -10.435 -22.467 1.00 73.25 143 LYS A C 1
ATOM 1167 O O . LYS A 1 143 ? 16.138 -9.553 -23.221 1.00 73.25 143 LYS A O 1
ATOM 1172 N N . ASN A 1 144 ? 15.725 -11.308 -21.874 1.00 74.06 144 ASN A N 1
ATOM 1173 C CA . ASN A 1 144 ? 14.304 -11.406 -22.193 1.00 74.06 144 ASN A CA 1
ATOM 1174 C C . ASN A 1 144 ? 13.407 -10.723 -21.153 1.00 74.06 144 ASN A C 1
ATOM 1176 O O . ASN A 1 144 ? 12.252 -10.434 -21.457 1.00 74.06 144 ASN A O 1
ATOM 1180 N N . TYR A 1 145 ? 13.902 -10.459 -19.939 1.00 76.75 145 TYR A N 1
ATOM 1181 C CA . TYR A 1 145 ? 13.055 -9.941 -18.866 1.00 76.75 145 TYR A CA 1
ATOM 1182 C C . TYR A 1 145 ? 12.981 -8.433 -18.899 1.00 76.75 145 TYR A C 1
ATOM 1184 O O . TYR A 1 145 ? 13.990 -7.730 -19.006 1.00 76.75 145 TYR A O 1
ATOM 1192 N N . VAL A 1 146 ? 11.759 -7.953 -18.727 1.00 79.69 146 VAL A N 1
ATOM 1193 C CA . VAL A 1 146 ? 11.441 -6.543 -18.801 1.00 79.69 146 VAL A CA 1
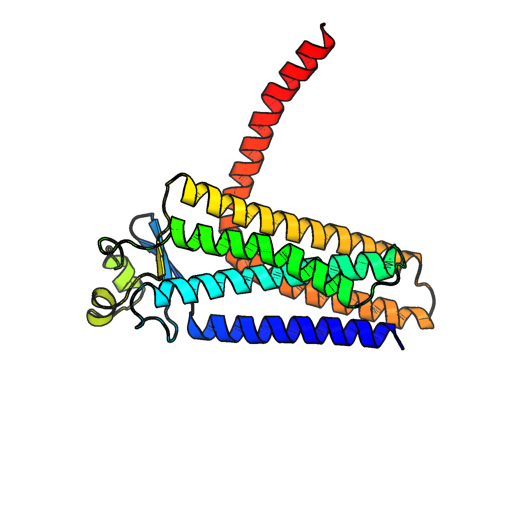ATOM 1194 C C . VAL A 1 146 ? 11.276 -5.980 -17.387 1.00 79.69 146 VAL A C 1
ATOM 1196 O O . VAL A 1 146 ? 10.822 -6.643 -16.453 1.00 79.69 146 VAL A O 1
ATOM 1199 N N . ILE A 1 147 ? 11.711 -4.744 -17.193 1.00 82.12 147 ILE A N 1
ATOM 1200 C CA . ILE A 1 147 ? 11.558 -3.987 -15.954 1.00 82.12 147 ILE A CA 1
ATOM 1201 C C . ILE A 1 147 ? 10.113 -3.480 -15.886 1.00 82.12 147 ILE A C 1
ATOM 1203 O O . ILE A 1 147 ? 9.593 -2.945 -16.863 1.00 82.12 147 ILE A O 1
ATOM 1207 N N . GLY A 1 148 ? 9.462 -3.594 -14.726 1.00 75.81 148 GLY A N 1
ATOM 1208 C CA . GLY A 1 148 ? 8.091 -3.100 -14.543 1.00 75.81 148 GLY A CA 1
ATOM 1209 C C . GLY A 1 148 ? 8.019 -1.601 -14.213 1.00 75.81 148 GLY A C 1
ATOM 1210 O O . GLY A 1 148 ? 7.031 -0.927 -14.529 1.00 75.81 148 GLY A O 1
ATOM 1211 N N . LEU A 1 149 ? 9.058 -1.059 -13.570 1.00 84.62 149 LEU A N 1
ATOM 1212 C CA . LEU A 1 149 ? 9.170 0.349 -13.171 1.00 84.62 149 LEU A CA 1
ATOM 1213 C C . LEU A 1 149 ? 10.637 0.778 -13.174 1.00 84.62 149 LEU A C 1
ATOM 1215 O O . LEU A 1 149 ? 11.469 0.132 -12.540 1.00 84.62 149 LEU A O 1
ATOM 1219 N N . ARG A 1 150 ? 10.938 1.915 -13.802 1.00 83.19 150 ARG A N 1
ATOM 1220 C CA . ARG A 1 150 ? 12.236 2.592 -13.678 1.00 83.19 150 ARG A CA 1
ATOM 1221 C C . ARG A 1 150 ? 12.005 3.999 -13.131 1.00 83.19 150 ARG A C 1
ATOM 1223 O O . ARG A 1 150 ? 11.160 4.728 -13.646 1.00 83.19 150 ARG A O 1
ATOM 1230 N N . THR A 1 151 ? 12.672 4.355 -12.036 1.00 79.69 151 THR A N 1
ATOM 1231 C CA . THR A 1 151 ? 12.497 5.672 -11.412 1.00 79.69 151 THR A CA 1
ATOM 1232 C C . THR A 1 151 ? 13.064 6.747 -12.330 1.00 79.69 151 THR A C 1
ATOM 1234 O O . THR A 1 151 ? 14.224 6.655 -12.731 1.00 79.69 151 THR A O 1
ATOM 1237 N N . GLY A 1 152 ? 12.261 7.759 -12.646 1.00 75.19 152 GLY A N 1
ATOM 1238 C CA . GLY A 1 152 ? 12.715 8.971 -13.317 1.00 75.19 152 GLY A CA 1
ATOM 1239 C C . GLY A 1 152 ? 13.127 10.044 -12.312 1.00 75.19 152 GLY A C 1
ATOM 1240 O O . GLY A 1 152 ? 12.761 9.990 -11.137 1.00 75.19 152 GLY A O 1
ATOM 1241 N N . THR A 1 153 ? 13.894 11.023 -12.784 1.00 76.31 153 THR A N 1
ATOM 1242 C CA . THR A 1 153 ? 14.264 12.238 -12.036 1.00 76.31 153 THR A CA 1
ATOM 1243 C C . THR A 1 153 ? 13.532 13.482 -12.544 1.00 76.31 153 THR A C 1
ATOM 1245 O O . THR A 1 153 ? 13.826 14.593 -12.107 1.00 76.31 153 THR A O 1
ATOM 1248 N N . ASP A 1 154 ? 12.586 13.307 -13.465 1.00 83.94 154 ASP A N 1
ATOM 1249 C CA . ASP A 1 154 ? 11.768 14.371 -14.034 1.00 83.94 154 ASP A CA 1
ATOM 1250 C C . ASP A 1 154 ? 10.723 14.904 -13.037 1.00 83.94 154 ASP A C 1
ATOM 1252 O O . ASP A 1 154 ? 10.403 14.280 -12.019 1.00 83.94 154 ASP A O 1
ATOM 1256 N N . ASP A 1 155 ? 10.163 16.074 -13.345 1.00 86.19 155 ASP A N 1
ATOM 1257 C CA . ASP A 1 155 ? 9.203 16.760 -12.477 1.00 86.19 155 ASP A CA 1
ATOM 1258 C C . ASP A 1 155 ? 7.962 15.913 -12.177 1.00 86.19 155 ASP A C 1
ATOM 1260 O O . ASP A 1 155 ? 7.455 15.935 -11.052 1.00 86.19 155 ASP A O 1
ATOM 1264 N N . LEU A 1 156 ? 7.486 15.124 -13.148 1.00 87.06 156 LEU A N 1
ATOM 1265 C CA . LEU A 1 156 ? 6.315 14.271 -12.967 1.00 87.06 156 LEU A CA 1
ATOM 1266 C C . LEU A 1 156 ? 6.635 13.084 -12.048 1.00 87.06 156 LEU A C 1
ATOM 1268 O O . LEU A 1 156 ? 5.832 12.757 -11.165 1.00 87.06 156 LEU A O 1
ATOM 1272 N N . SER A 1 157 ? 7.813 12.477 -12.196 1.00 85.00 157 SER A N 1
ATOM 1273 C CA . SER A 1 157 ? 8.334 11.459 -11.275 1.00 85.00 157 SER A CA 1
ATOM 1274 C C . SER A 1 157 ? 8.466 11.984 -9.844 1.00 85.00 157 SER A C 1
ATOM 1276 O O . SER A 1 157 ? 8.015 11.325 -8.900 1.00 85.00 157 SER A O 1
ATOM 1278 N N . ASN A 1 158 ? 9.017 13.184 -9.666 1.00 84.62 158 ASN A N 1
ATOM 1279 C CA . ASN A 1 158 ? 9.161 13.808 -8.348 1.00 84.62 158 ASN A CA 1
ATOM 1280 C C . ASN A 1 158 ? 7.796 14.150 -7.735 1.00 84.62 158 ASN A C 1
ATOM 1282 O O . ASN A 1 158 ? 7.536 13.836 -6.569 1.00 84.62 158 ASN A O 1
ATOM 1286 N N . PHE A 1 159 ? 6.888 14.735 -8.523 1.00 87.31 159 PHE A N 1
ATOM 1287 C CA . PHE A 1 159 ? 5.519 15.022 -8.097 1.00 87.31 159 PHE A CA 1
ATOM 1288 C C . PHE A 1 159 ? 4.793 13.753 -7.647 1.00 87.31 159 PHE A C 1
ATOM 1290 O O . PHE A 1 159 ? 4.195 13.730 -6.573 1.00 87.31 159 PHE A O 1
ATOM 1297 N N . THR A 1 160 ? 4.880 12.680 -8.432 1.00 88.62 160 THR A N 1
ATOM 1298 C CA . THR A 1 160 ? 4.211 11.406 -8.143 1.00 88.62 160 THR A CA 1
ATOM 1299 C C . THR A 1 160 ? 4.736 10.774 -6.853 1.00 88.62 160 THR A C 1
ATOM 1301 O O . THR A 1 160 ? 3.944 10.329 -6.017 1.00 88.62 160 THR A O 1
ATOM 1304 N N . GLY A 1 161 ? 6.058 10.765 -6.656 1.00 84.81 161 GLY A N 1
ATOM 1305 C CA . GLY A 1 161 ? 6.683 10.259 -5.432 1.00 84.81 161 GLY A CA 1
ATOM 1306 C C . GLY A 1 161 ? 6.256 11.051 -4.193 1.00 84.81 161 GLY A C 1
ATOM 1307 O O . GLY A 1 161 ? 5.849 10.468 -3.185 1.00 84.81 161 GLY A O 1
ATOM 1308 N N . ASN A 1 162 ? 6.257 12.380 -4.296 1.00 85.75 162 ASN A N 1
ATOM 1309 C CA . ASN A 1 162 ? 5.798 13.273 -3.234 1.00 85.75 162 ASN A CA 1
ATOM 1310 C C . ASN A 1 162 ? 4.304 13.087 -2.940 1.00 85.75 162 ASN A C 1
ATOM 1312 O O . ASN A 1 162 ? 3.915 12.910 -1.786 1.00 85.75 162 ASN A O 1
ATOM 1316 N N . PHE A 1 163 ? 3.459 13.034 -3.969 1.00 89.25 163 PHE A N 1
ATOM 1317 C CA . PHE A 1 163 ? 2.023 12.817 -3.808 1.00 89.25 163 PHE A CA 1
ATOM 1318 C C . PHE A 1 163 ? 1.724 11.480 -3.114 1.00 89.25 163 PHE A C 1
ATOM 1320 O O . PHE A 1 163 ? 0.916 11.431 -2.183 1.00 89.25 163 PHE A O 1
ATOM 1327 N N . ALA A 1 164 ? 2.439 10.409 -3.476 1.00 88.12 164 ALA A N 1
ATOM 1328 C CA . ALA A 1 164 ? 2.346 9.124 -2.789 1.00 88.12 164 ALA A CA 1
ATOM 1329 C C . ALA A 1 164 ? 2.711 9.221 -1.298 1.00 88.12 164 ALA A C 1
ATOM 1331 O O . ALA A 1 164 ? 1.999 8.670 -0.452 1.00 88.12 164 ALA A O 1
ATOM 1332 N N . SER A 1 165 ? 3.804 9.914 -0.969 1.00 85.69 165 SER A N 1
ATOM 1333 C CA . SER A 1 165 ? 4.232 10.108 0.419 1.00 85.69 165 SER A CA 1
ATOM 1334 C C . SER A 1 165 ? 3.242 10.953 1.214 1.00 85.69 165 SER A C 1
ATOM 1336 O O . SER A 1 165 ? 2.907 10.579 2.338 1.00 85.69 165 SER A O 1
ATOM 1338 N N . ALA A 1 166 ? 2.712 12.032 0.636 1.00 87.69 166 ALA A N 1
ATOM 1339 C CA . ALA A 1 166 ? 1.705 12.873 1.277 1.00 87.69 166 ALA A CA 1
ATOM 1340 C C . ALA A 1 166 ? 0.448 12.072 1.651 1.00 87.69 166 ALA A C 1
ATOM 1342 O O . ALA A 1 166 ? -0.010 12.147 2.791 1.00 87.69 166 ALA A O 1
ATOM 1343 N N . LEU A 1 167 ? -0.071 11.244 0.736 1.00 89.62 167 LEU A N 1
ATOM 1344 C CA . LEU A 1 167 ? -1.227 10.380 1.010 1.00 89.62 167 LEU A CA 1
ATOM 1345 C C . LEU A 1 167 ? -0.950 9.386 2.147 1.00 89.62 167 LEU A C 1
ATOM 1347 O O . LEU A 1 167 ? -1.791 9.198 3.029 1.00 89.62 167 LEU A O 1
ATOM 1351 N N . ASN A 1 168 ? 0.239 8.782 2.170 1.00 87.62 168 ASN A N 1
ATOM 1352 C CA . ASN A 1 168 ? 0.639 7.886 3.255 1.00 87.62 168 ASN A CA 1
ATOM 1353 C C . ASN A 1 168 ? 0.724 8.621 4.600 1.00 87.62 168 ASN A C 1
ATOM 1355 O O . ASN A 1 168 ? 0.173 8.139 5.588 1.00 87.62 168 ASN A O 1
ATOM 1359 N N . ILE A 1 169 ? 1.353 9.799 4.642 1.00 87.56 169 ILE A N 1
ATOM 1360 C CA . ILE A 1 169 ? 1.453 10.621 5.857 1.00 87.56 169 ILE A CA 1
ATOM 1361 C C . ILE A 1 169 ? 0.056 10.972 6.380 1.00 87.56 169 ILE A C 1
ATOM 1363 O O . ILE A 1 169 ? -0.223 10.762 7.561 1.00 87.56 169 ILE A O 1
ATOM 1367 N N . ILE A 1 170 ? -0.845 11.431 5.506 1.00 90.06 170 ILE A N 1
ATOM 1368 C CA . ILE A 1 170 ? -2.234 11.752 5.865 1.00 90.06 170 ILE A CA 1
ATOM 1369 C C . ILE A 1 170 ? -2.930 10.530 6.477 1.00 90.06 170 ILE A C 1
ATOM 1371 O O . ILE A 1 170 ? -3.552 10.642 7.535 1.00 90.06 170 ILE A O 1
ATOM 1375 N N . ASN A 1 171 ? -2.781 9.349 5.871 1.00 91.50 171 ASN A N 1
ATOM 1376 C CA . ASN A 1 171 ? -3.352 8.114 6.404 1.00 91.50 171 ASN A CA 1
ATOM 1377 C C . ASN A 1 171 ? -2.838 7.785 7.812 1.00 91.50 171 ASN A C 1
ATOM 1379 O O . ASN A 1 171 ? -3.643 7.480 8.695 1.00 91.50 171 ASN A O 1
ATOM 1383 N N . TYR A 1 172 ? -1.528 7.873 8.051 1.00 90.12 172 TYR A N 1
ATOM 1384 C CA . TYR A 1 172 ? -0.967 7.603 9.378 1.00 90.12 172 TYR A CA 1
ATOM 1385 C C . TYR A 1 172 ? -1.394 8.646 10.412 1.00 90.12 172 TYR A C 1
ATOM 1387 O O . TYR A 1 172 ? -1.734 8.267 11.534 1.00 90.12 172 TYR A O 1
ATOM 1395 N N . ILE A 1 173 ? -1.470 9.928 10.043 1.00 91.12 173 ILE A N 1
ATOM 1396 C CA . ILE A 1 173 ? -2.001 10.984 10.919 1.00 91.12 173 ILE A CA 1
ATOM 1397 C C . ILE A 1 173 ? -3.440 10.653 11.329 1.00 91.12 173 ILE A C 1
ATOM 1399 O O . ILE A 1 173 ? -3.764 10.707 12.517 1.00 91.12 173 ILE A O 1
ATOM 1403 N N . ILE A 1 174 ? -4.289 10.249 10.379 1.00 93.31 174 ILE A N 1
ATOM 1404 C CA . ILE A 1 174 ? -5.677 9.849 10.650 1.00 93.31 174 ILE A CA 1
ATOM 1405 C C . ILE A 1 174 ? -5.724 8.654 11.609 1.00 93.31 174 ILE A C 1
ATOM 1407 O O . ILE A 1 174 ? -6.470 8.693 12.591 1.00 93.31 174 ILE A O 1
ATOM 1411 N N . ILE A 1 175 ? -4.931 7.609 11.349 1.00 93.00 175 ILE A N 1
ATOM 1412 C CA . ILE A 1 175 ? -4.868 6.398 12.182 1.00 93.00 175 ILE A CA 1
ATOM 1413 C C . ILE A 1 175 ? -4.455 6.751 13.614 1.00 93.00 175 ILE A C 1
ATOM 1415 O O . ILE A 1 175 ? -5.119 6.328 14.563 1.00 93.00 175 ILE A O 1
ATOM 1419 N N . ILE A 1 176 ? -3.402 7.554 13.780 1.00 91.94 176 ILE A N 1
ATOM 1420 C CA . ILE A 1 176 ? -2.881 7.965 15.089 1.00 91.94 176 ILE A CA 1
ATOM 1421 C C . ILE A 1 176 ? -3.914 8.823 15.823 1.00 91.94 176 ILE A C 1
ATOM 1423 O O . ILE A 1 176 ? -4.290 8.503 16.952 1.00 91.94 176 ILE A O 1
ATOM 1427 N N . PHE A 1 177 ? -4.424 9.876 15.183 1.00 93.75 177 PHE A N 1
ATOM 1428 C CA . PHE A 1 177 ? -5.374 10.804 15.794 1.00 93.75 177 PHE A CA 1
ATOM 1429 C C . PHE A 1 177 ? -6.674 10.108 16.215 1.00 93.75 177 PHE A C 1
ATOM 1431 O O . PHE A 1 177 ? -7.112 10.220 17.368 1.00 93.75 177 PHE A O 1
ATOM 1438 N N . CYS A 1 178 ? -7.286 9.350 15.301 1.00 93.38 178 CYS A N 1
ATOM 1439 C CA . CYS A 1 178 ? -8.519 8.620 15.582 1.00 93.38 178 CYS A CA 1
ATOM 1440 C C . CYS A 1 178 ? -8.270 7.510 16.605 1.00 93.38 178 CYS A C 1
ATOM 1442 O O . CYS A 1 178 ? -9.069 7.335 17.525 1.00 93.38 178 CYS A O 1
ATOM 1444 N N . GLY A 1 179 ? -7.155 6.786 16.483 1.00 90.69 179 GLY A N 1
ATOM 1445 C CA . GLY A 1 179 ? -6.771 5.719 17.398 1.00 90.69 179 GLY A CA 1
ATOM 1446 C C . GLY A 1 179 ? -6.627 6.208 18.835 1.00 90.69 179 GLY A C 1
ATOM 1447 O O . GLY A 1 179 ? -7.279 5.660 19.726 1.00 90.69 179 GLY A O 1
ATOM 1448 N N . ILE A 1 180 ? -5.860 7.278 19.058 1.00 90.38 180 ILE A N 1
ATOM 1449 C CA . ILE A 1 180 ? -5.693 7.898 20.381 1.00 90.38 180 ILE A CA 1
ATOM 1450 C C . ILE A 1 180 ? -7.042 8.382 20.920 1.00 90.38 180 ILE A C 1
ATOM 1452 O O . ILE A 1 180 ? -7.404 8.068 22.055 1.00 90.38 180 ILE A O 1
ATOM 1456 N N . SER A 1 181 ? -7.825 9.085 20.099 1.00 91.38 181 SER A N 1
ATOM 1457 C CA . SER A 1 181 ? -9.123 9.627 20.513 1.00 91.38 181 SER A CA 1
ATOM 1458 C C . SER A 1 181 ? -10.108 8.538 20.951 1.00 91.38 181 SER A C 1
ATOM 1460 O O . SER A 1 181 ? -10.780 8.683 21.975 1.00 91.38 181 SER A O 1
ATOM 1462 N N . ILE A 1 182 ? -10.173 7.424 20.213 1.00 89.12 182 ILE A N 1
ATOM 1463 C CA . ILE A 1 182 ? -11.005 6.265 20.566 1.00 89.12 182 ILE A CA 1
ATOM 1464 C C . ILE A 1 182 ? -10.530 5.656 21.888 1.00 89.12 182 ILE A C 1
ATOM 1466 O O . ILE A 1 182 ? -11.351 5.412 22.772 1.00 89.12 182 ILE A O 1
ATOM 1470 N N . GLN A 1 183 ? -9.222 5.433 22.053 1.00 87.06 183 GLN A N 1
ATOM 1471 C CA . GLN A 1 183 ? -8.677 4.822 23.271 1.00 87.06 183 GLN A CA 1
ATOM 1472 C C . GLN A 1 183 ? -8.941 5.685 24.511 1.00 87.06 183 GLN A C 1
ATOM 1474 O O . GLN A 1 183 ? -9.400 5.166 25.529 1.00 87.06 183 GLN A O 1
ATOM 1479 N N . ILE A 1 184 ? -8.746 7.005 24.414 1.00 88.25 184 ILE A N 1
ATOM 1480 C CA . ILE A 1 184 ? -9.057 7.946 25.500 1.00 88.25 184 ILE A CA 1
ATOM 1481 C C . ILE A 1 184 ? -10.551 7.902 25.842 1.00 88.25 184 ILE A C 1
ATOM 1483 O O . ILE A 1 184 ? -10.912 7.845 27.021 1.00 88.25 184 ILE A O 1
ATOM 1487 N N . HIS A 1 185 ? -11.428 7.913 24.833 1.00 87.81 185 HIS A N 1
ATOM 1488 C CA . HIS A 1 185 ? -12.872 7.895 25.058 1.00 87.81 185 HIS A CA 1
ATOM 1489 C C . HIS A 1 185 ? -13.318 6.612 25.767 1.00 87.81 185 HIS A C 1
ATOM 1491 O O . HIS A 1 185 ? -13.996 6.686 26.795 1.00 87.81 185 HIS A O 1
ATOM 1497 N N . VAL A 1 186 ? -12.886 5.453 25.259 1.00 85.44 186 VAL A N 1
ATOM 1498 C CA . VAL A 1 186 ? -13.198 4.138 25.833 1.00 85.44 186 VAL A CA 1
ATOM 1499 C C . VAL A 1 186 ? -12.658 4.036 27.259 1.00 85.44 186 VAL A C 1
ATOM 1501 O O . VAL A 1 186 ? -13.390 3.619 28.152 1.00 85.44 186 VAL A O 1
ATOM 1504 N N . TYR A 1 187 ? -11.422 4.471 27.515 1.00 84.25 187 TYR A N 1
ATOM 1505 C CA . TYR A 1 187 ? -10.839 4.439 28.859 1.00 84.25 187 TYR A CA 1
ATOM 1506 C C . TYR A 1 187 ? -11.623 5.292 29.868 1.00 84.25 187 TYR A C 1
ATOM 1508 O O . TYR A 1 187 ? -11.839 4.871 31.005 1.00 84.25 187 TYR A O 1
ATOM 1516 N N . ARG A 1 188 ? -12.079 6.482 29.458 1.00 85.12 188 ARG A N 1
ATOM 1517 C CA . ARG A 1 188 ? -12.804 7.407 30.343 1.00 85.12 188 ARG A CA 1
ATOM 1518 C C . ARG A 1 188 ? -14.255 6.990 30.600 1.00 85.12 188 ARG A C 1
ATOM 1520 O O . ARG A 1 188 ? -14.713 7.132 31.731 1.00 85.12 188 ARG A O 1
ATOM 1527 N N . HIS A 1 189 ? -14.957 6.487 29.583 1.00 81.06 189 HIS A N 1
ATOM 1528 C CA . HIS A 1 189 ? -16.415 6.300 29.626 1.00 81.06 189 HIS A CA 1
ATOM 1529 C C . HIS A 1 189 ? -16.869 4.839 29.768 1.00 81.06 189 HIS A C 1
ATOM 1531 O O . HIS A 1 189 ? -18.002 4.603 30.174 1.00 81.06 189 HIS A O 1
ATOM 1537 N N . CYS A 1 190 ? -16.019 3.849 29.478 1.00 73.62 190 CYS A N 1
ATOM 1538 C CA . CYS A 1 190 ? -16.362 2.427 29.612 1.00 73.62 190 CYS A CA 1
ATOM 1539 C C . CYS A 1 190 ? -15.818 1.858 30.935 1.00 73.62 190 CYS A C 1
ATOM 1541 O O . CYS A 1 190 ? -14.846 1.098 30.944 1.00 73.62 190 CYS A O 1
ATOM 1543 N N . LYS A 1 191 ? -16.433 2.248 32.061 1.00 72.50 191 LYS A N 1
ATOM 1544 C CA . LYS A 1 191 ? -16.134 1.715 33.405 1.00 72.50 191 LYS A CA 1
ATOM 1545 C C . LYS A 1 191 ? -17.162 0.642 33.800 1.00 72.50 191 LYS A C 1
ATOM 1547 O O . LYS A 1 191 ? -18.341 0.797 33.507 1.00 72.50 191 LYS A O 1
ATOM 1552 N N . GLY A 1 192 ? -16.717 -0.429 34.465 1.00 71.62 192 GLY A N 1
ATOM 1553 C CA . GLY A 1 192 ? -17.572 -1.525 34.955 1.00 71.62 192 GLY A CA 1
ATOM 1554 C C . GLY A 1 192 ? -17.294 -2.895 34.313 1.00 71.62 192 GLY A C 1
ATOM 1555 O O . GLY A 1 192 ? -16.672 -2.992 33.252 1.00 71.62 192 GLY A O 1
ATOM 1556 N N . VAL A 1 193 ? -17.751 -3.969 34.968 1.00 65.62 193 VAL A N 1
ATOM 1557 C CA . VAL A 1 193 ? -17.493 -5.374 34.577 1.00 65.62 193 VAL A CA 1
ATOM 1558 C C . VAL A 1 193 ? -18.088 -5.696 33.199 1.00 65.62 193 VAL A C 1
ATOM 1560 O O . VAL A 1 193 ? -17.410 -6.270 32.351 1.00 65.62 193 VAL A O 1
ATOM 1563 N N . GLU A 1 194 ? -19.303 -5.225 32.917 1.00 64.12 194 GLU A N 1
ATOM 1564 C CA . GLU A 1 194 ? -20.002 -5.466 31.644 1.00 64.12 194 GLU A CA 1
ATOM 1565 C C . GLU A 1 194 ? -19.340 -4.734 30.456 1.00 64.12 194 GLU A C 1
ATOM 1567 O O . GLU A 1 194 ? -19.181 -5.282 29.364 1.00 64.12 194 GLU A O 1
ATOM 1572 N N . MET A 1 195 ? -18.814 -3.529 30.702 1.00 73.25 195 MET A N 1
ATOM 1573 C CA . MET A 1 195 ? -18.096 -2.709 29.715 1.00 73.25 195 MET A CA 1
ATOM 1574 C C . MET A 1 195 ? -16.642 -3.148 29.480 1.00 73.25 195 MET A C 1
ATOM 1576 O O . MET A 1 195 ? -15.996 -2.711 28.520 1.00 73.25 195 MET A O 1
ATOM 1580 N N . THR A 1 196 ? -16.121 -4.054 30.313 1.00 76.19 196 THR A N 1
ATOM 1581 C CA . THR A 1 196 ? -14.755 -4.583 30.174 1.00 76.19 196 THR A CA 1
ATOM 1582 C C . THR A 1 196 ? -14.602 -5.381 28.878 1.00 76.19 196 THR A C 1
ATOM 1584 O O . THR A 1 196 ? -13.570 -5.286 28.209 1.00 76.19 196 THR A O 1
ATOM 1587 N N . ARG A 1 197 ? -15.653 -6.096 28.454 1.00 76.81 197 ARG A N 1
ATOM 1588 C CA . ARG A 1 197 ? -15.664 -6.833 27.182 1.00 76.81 197 ARG A CA 1
ATOM 1589 C C . ARG A 1 197 ? -15.530 -5.896 25.980 1.00 76.81 197 ARG A C 1
ATOM 1591 O O . ARG A 1 197 ? -14.690 -6.136 25.116 1.00 76.81 197 ARG A O 1
ATOM 1598 N N . LEU A 1 198 ? -16.297 -4.806 25.952 1.00 73.88 198 LEU A N 1
ATOM 1599 C CA . LEU A 1 198 ? -16.261 -3.820 24.866 1.00 73.88 198 LEU A CA 1
ATOM 1600 C C . LEU A 1 198 ? -14.901 -3.114 24.782 1.00 73.88 198 LEU A C 1
ATOM 1602 O O . LEU A 1 198 ? -14.372 -2.892 23.689 1.00 73.88 198 LEU A O 1
ATOM 1606 N N . ARG A 1 199 ? -14.301 -2.807 25.939 1.00 79.00 199 ARG A N 1
ATOM 1607 C CA . ARG A 1 199 ? -12.946 -2.250 26.026 1.00 79.00 199 ARG A CA 1
ATOM 1608 C C . ARG A 1 199 ? -11.903 -3.209 25.452 1.00 79.00 199 ARG A C 1
ATOM 1610 O O . ARG A 1 199 ? -11.069 -2.790 24.650 1.00 79.00 199 ARG A O 1
ATOM 1617 N N . ASN A 1 200 ? -11.965 -4.486 25.826 1.00 83.62 200 ASN A N 1
ATOM 1618 C CA . ASN A 1 200 ? -11.023 -5.498 25.348 1.00 83.62 200 ASN A CA 1
ATOM 1619 C C . ASN A 1 200 ? -11.154 -5.728 23.836 1.00 83.62 200 ASN A C 1
ATOM 1621 O O . ASN A 1 200 ? -10.138 -5.758 23.145 1.00 83.62 200 ASN A O 1
ATOM 1625 N N . MET A 1 201 ? -12.382 -5.786 23.309 1.00 80.69 201 MET A N 1
ATOM 1626 C CA . MET A 1 201 ? -12.627 -5.896 21.865 1.00 80.69 201 MET A CA 1
ATOM 1627 C C . MET A 1 201 ? -12.085 -4.685 21.093 1.00 80.69 201 MET A C 1
ATOM 1629 O O . MET A 1 201 ? -11.401 -4.851 20.085 1.00 80.69 201 MET A O 1
ATOM 1633 N N . ASN A 1 202 ? -12.324 -3.464 21.583 1.00 82.44 202 ASN A N 1
ATOM 1634 C CA . ASN A 1 202 ? -11.786 -2.248 20.965 1.00 82.44 202 ASN A CA 1
ATOM 1635 C C . ASN A 1 202 ? -10.255 -2.229 20.953 1.00 82.44 202 ASN A C 1
ATOM 1637 O O . ASN A 1 202 ? -9.657 -1.814 19.957 1.00 82.44 202 ASN A O 1
ATOM 1641 N N . LYS A 1 203 ? -9.627 -2.667 22.051 1.00 84.44 203 LYS A N 1
ATOM 1642 C CA . LYS A 1 203 ? -8.170 -2.768 22.170 1.00 84.44 203 LYS A CA 1
ATOM 1643 C C . LYS A 1 203 ? -7.610 -3.788 21.181 1.00 84.44 203 LYS A C 1
ATOM 1645 O O . LYS A 1 203 ? -6.708 -3.441 20.427 1.00 84.44 203 LYS A O 1
ATOM 1650 N N . GLN A 1 204 ? -8.167 -4.999 21.143 1.00 85.81 204 GLN A N 1
ATOM 1651 C CA . GLN A 1 204 ? -7.741 -6.044 20.209 1.00 85.81 204 GLN A CA 1
ATOM 1652 C C . GLN A 1 204 ? -7.889 -5.598 18.753 1.00 85.81 204 GLN A C 1
ATOM 1654 O O . GLN A 1 204 ? -6.926 -5.689 17.998 1.00 85.81 204 GLN A O 1
ATOM 1659 N N . LEU A 1 205 ? -9.038 -5.028 18.371 1.00 85.06 205 LEU A N 1
ATOM 1660 C CA . LEU A 1 205 ? -9.228 -4.540 17.004 1.00 85.06 205 LEU A CA 1
ATOM 1661 C C . LEU A 1 205 ? -8.230 -3.428 16.654 1.00 85.06 205 LEU A C 1
ATOM 1663 O O . LEU A 1 205 ? -7.663 -3.435 15.569 1.00 85.06 205 LEU A O 1
ATOM 1667 N N . SER A 1 206 ? -8.000 -2.467 17.555 1.00 86.19 206 SER A N 1
ATOM 1668 C CA . SER A 1 206 ? -7.010 -1.412 17.314 1.00 86.19 206 SER A CA 1
ATOM 1669 C C . SER A 1 206 ? -5.599 -1.966 17.124 1.00 86.19 206 SER A C 1
ATOM 1671 O O . SER A 1 206 ? -4.900 -1.474 16.249 1.00 86.19 206 SER A O 1
ATOM 1673 N N . ILE A 1 207 ? -5.197 -2.985 17.890 1.00 86.25 207 ILE A N 1
ATOM 1674 C CA . ILE A 1 207 ? -3.889 -3.636 17.727 1.00 86.25 207 ILE A CA 1
ATOM 1675 C C . ILE A 1 207 ? -3.787 -4.296 16.349 1.00 86.25 207 ILE A C 1
ATOM 1677 O O . ILE A 1 207 ? -2.807 -4.063 15.651 1.00 86.25 207 ILE A O 1
ATOM 1681 N N . VAL A 1 208 ? -4.804 -5.061 15.939 1.00 86.44 208 VAL A N 1
ATOM 1682 C CA . VAL A 1 208 ? -4.822 -5.739 14.631 1.00 86.44 208 VAL A CA 1
ATOM 1683 C C . VAL A 1 208 ? -4.733 -4.731 13.486 1.00 86.44 208 VAL A C 1
ATOM 1685 O O . VAL A 1 208 ? -3.879 -4.864 12.616 1.00 86.44 208 VAL A O 1
ATOM 1688 N N . LEU A 1 209 ? -5.556 -3.679 13.520 1.00 85.94 209 LEU A N 1
ATOM 1689 C CA . LEU A 1 209 ? -5.565 -2.654 12.476 1.00 85.94 209 LEU A CA 1
ATOM 1690 C C . LEU A 1 209 ? -4.243 -1.876 12.414 1.00 85.94 209 LEU A C 1
ATOM 1692 O O . LEU A 1 209 ? -3.755 -1.576 11.329 1.00 85.94 209 LEU A O 1
ATOM 1696 N N . VAL A 1 210 ? -3.638 -1.558 13.563 1.00 86.12 210 VAL A N 1
ATOM 1697 C CA . VAL A 1 210 ? -2.321 -0.904 13.598 1.00 86.12 210 VAL A CA 1
ATOM 1698 C C . VAL A 1 210 ? -1.237 -1.837 13.064 1.00 86.12 210 VAL A C 1
ATOM 1700 O O . VAL A 1 210 ? -0.421 -1.397 12.262 1.00 86.12 210 VAL A O 1
ATOM 1703 N N . ALA A 1 211 ? -1.245 -3.118 13.438 1.00 85.56 211 ALA A N 1
ATOM 1704 C CA . ALA A 1 211 ? -0.301 -4.100 12.906 1.00 85.56 211 ALA A CA 1
ATOM 1705 C C . ALA A 1 211 ? -0.403 -4.210 11.374 1.00 85.56 211 ALA A C 1
ATOM 1707 O O . ALA A 1 211 ? 0.617 -4.196 10.686 1.00 85.56 211 ALA A O 1
ATOM 1708 N N . GLN A 1 212 ? -1.625 -4.215 10.834 1.00 81.44 212 GLN A N 1
ATOM 1709 C CA . GLN A 1 212 ? -1.868 -4.190 9.389 1.00 81.44 212 GLN A CA 1
ATOM 1710 C C . GLN A 1 212 ? -1.363 -2.906 8.721 1.00 81.44 212 GLN A C 1
ATOM 1712 O O . GLN A 1 212 ? -0.852 -2.967 7.610 1.00 81.44 212 GLN A O 1
ATOM 1717 N N . ALA A 1 213 ? -1.452 -1.751 9.386 1.00 83.62 213 ALA A N 1
ATOM 1718 C CA . ALA A 1 213 ? -0.903 -0.500 8.862 1.00 83.62 213 ALA A CA 1
ATOM 1719 C C . ALA A 1 213 ? 0.633 -0.425 8.947 1.00 83.62 213 ALA A C 1
ATOM 1721 O O . ALA A 1 213 ? 1.248 0.253 8.130 1.00 83.62 213 ALA A O 1
ATOM 1722 N N . ILE A 1 214 ? 1.268 -1.112 9.903 1.00 82.88 214 ILE A N 1
ATOM 1723 C CA . ILE A 1 214 ? 2.734 -1.116 10.064 1.00 82.88 214 ILE A CA 1
ATOM 1724 C C . ILE A 1 214 ? 3.427 -1.895 8.940 1.00 82.88 214 ILE A C 1
ATOM 1726 O O . ILE A 1 214 ? 4.511 -1.508 8.513 1.00 82.88 214 ILE A O 1
ATOM 1730 N N . LEU A 1 215 ? 2.822 -2.969 8.435 1.00 74.81 215 LEU A N 1
ATOM 1731 C CA . LEU A 1 215 ? 3.425 -3.794 7.381 1.00 74.81 215 LEU A CA 1
ATOM 1732 C C . LEU A 1 215 ? 3.769 -2.974 6.114 1.00 74.81 215 LEU A C 1
ATOM 1734 O O . LEU A 1 215 ? 4.943 -2.944 5.741 1.00 74.81 215 LEU A O 1
ATOM 1738 N N . PRO A 1 216 ? 2.832 -2.209 5.513 1.00 73.38 216 PRO A N 1
ATOM 1739 C CA . PRO A 1 216 ? 3.146 -1.292 4.415 1.00 73.38 216 PRO A CA 1
ATOM 1740 C C . PRO A 1 216 ? 4.070 -0.129 4.807 1.00 73.38 216 PRO A C 1
ATOM 1742 O O . PRO A 1 216 ? 4.714 0.458 3.935 1.00 73.38 216 PRO A O 1
ATOM 1745 N N . LEU A 1 217 ? 4.122 0.254 6.090 1.00 76.12 217 LEU A N 1
ATOM 1746 C CA . LEU A 1 217 ? 5.048 1.282 6.575 1.00 76.12 217 LEU A CA 1
ATOM 1747 C C . LEU A 1 217 ? 6.490 0.791 6.481 1.00 76.12 217 LEU A C 1
ATOM 1749 O O . LEU A 1 217 ? 7.335 1.519 5.977 1.00 76.12 217 LEU A O 1
ATOM 1753 N N . MET A 1 218 ? 6.760 -0.435 6.936 1.00 68.38 218 MET A N 1
ATOM 1754 C CA . MET A 1 218 ? 8.103 -1.025 6.933 1.00 68.38 218 MET A CA 1
ATOM 1755 C C . MET A 1 218 ? 8.668 -1.130 5.514 1.00 68.38 218 MET A C 1
ATOM 1757 O O . MET A 1 218 ? 9.826 -0.794 5.290 1.00 68.38 218 MET A O 1
ATOM 1761 N N . THR A 1 219 ? 7.839 -1.507 4.537 1.00 65.44 219 THR A N 1
ATOM 1762 C CA . THR A 1 219 ? 8.259 -1.613 3.130 1.00 65.44 219 THR A CA 1
ATOM 1763 C C . THR A 1 219 ? 8.488 -0.257 2.459 1.00 65.44 219 THR A C 1
ATOM 1765 O O . THR A 1 219 ? 9.228 -0.172 1.488 1.00 65.44 219 THR A O 1
ATOM 1768 N N . ASN A 1 220 ? 7.857 0.813 2.954 1.00 66.50 220 ASN A N 1
ATOM 1769 C CA . ASN A 1 220 ? 7.955 2.160 2.379 1.00 66.50 220 ASN A CA 1
ATOM 1770 C C . ASN A 1 220 ? 8.749 3.139 3.253 1.00 66.50 220 ASN A C 1
ATOM 1772 O O . ASN A 1 220 ? 8.792 4.332 2.950 1.00 66.50 220 ASN A O 1
ATOM 1776 N N . LEU A 1 221 ? 9.366 2.654 4.331 1.00 67.94 221 LEU A N 1
ATOM 1777 C CA . LEU A 1 221 ? 9.988 3.476 5.363 1.00 67.94 221 LEU A CA 1
ATOM 1778 C C . LEU A 1 221 ? 11.087 4.370 4.776 1.00 67.94 221 LEU A C 1
ATOM 1780 O O . LEU A 1 221 ? 11.130 5.567 5.050 1.00 67.94 221 LEU A O 1
ATOM 1784 N N . THR A 1 222 ? 11.920 3.807 3.901 1.00 63.06 222 THR A N 1
ATOM 1785 C CA . THR A 1 222 ? 13.020 4.513 3.231 1.00 63.06 222 THR A CA 1
ATOM 1786 C C . THR A 1 222 ? 12.512 5.655 2.347 1.00 63.06 222 THR A C 1
ATOM 1788 O O 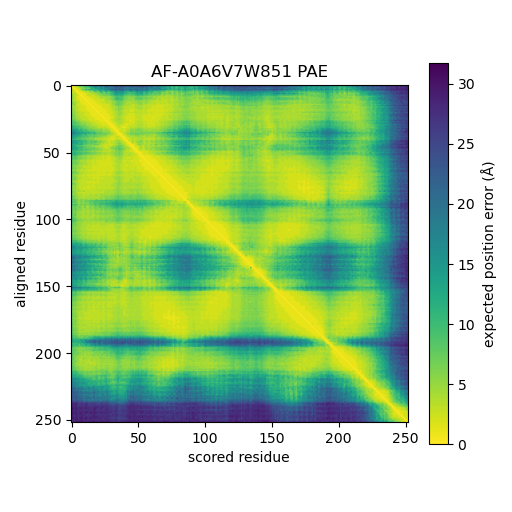. THR A 1 222 ? 13.015 6.773 2.432 1.00 63.06 222 THR A O 1
ATOM 1791 N N . ASN A 1 223 ? 11.448 5.415 1.571 1.00 64.69 223 ASN A N 1
ATOM 1792 C CA . ASN A 1 223 ? 10.811 6.443 0.738 1.00 64.69 223 ASN A CA 1
ATOM 1793 C C . ASN A 1 223 ? 10.124 7.519 1.588 1.00 64.69 223 ASN A C 1
ATOM 1795 O O . ASN A 1 223 ? 10.130 8.701 1.240 1.00 64.69 223 ASN A O 1
ATOM 1799 N N . LEU A 1 224 ? 9.539 7.122 2.722 1.00 63.22 224 LEU A N 1
ATOM 1800 C CA . LEU A 1 224 ? 8.918 8.052 3.653 1.00 63.22 224 LEU A CA 1
ATOM 1801 C C . LEU A 1 224 ? 9.967 8.984 4.270 1.00 63.22 224 LEU A C 1
ATOM 1803 O O . LEU A 1 224 ? 9.754 10.188 4.256 1.00 63.22 224 LEU A O 1
ATOM 1807 N N . PHE A 1 225 ? 11.097 8.466 4.760 1.00 65.44 225 PHE A N 1
ATOM 1808 C CA . PHE A 1 225 ? 12.154 9.283 5.369 1.00 65.44 225 PHE A CA 1
ATOM 1809 C C . PHE A 1 225 ? 12.885 10.180 4.363 1.00 65.44 225 PHE A C 1
ATOM 1811 O O . PHE A 1 225 ? 13.176 11.335 4.688 1.00 65.44 225 PHE A O 1
ATOM 1818 N N . GLY A 1 226 ? 13.123 9.694 3.140 1.00 61.75 226 GLY A N 1
ATOM 1819 C CA . GLY A 1 226 ? 13.676 10.517 2.060 1.00 61.75 226 GLY A CA 1
ATOM 1820 C C . GLY A 1 226 ? 12.794 11.735 1.774 1.00 61.75 226 GLY A C 1
ATOM 1821 O O . GLY A 1 226 ? 13.263 12.873 1.806 1.00 61.75 226 GLY A O 1
ATOM 1822 N N . ASN A 1 227 ? 11.486 11.514 1.624 1.00 63.91 227 ASN A N 1
ATOM 1823 C CA . ASN A 1 227 ? 10.545 12.589 1.308 1.00 63.91 227 ASN A CA 1
ATOM 1824 C C . ASN A 1 227 ? 10.176 13.441 2.536 1.00 63.91 227 ASN A C 1
ATOM 1826 O O . ASN A 1 227 ? 9.938 14.635 2.396 1.00 63.91 227 ASN A O 1
ATOM 1830 N N . LEU A 1 228 ? 10.167 12.886 3.753 1.00 64.12 228 LEU A N 1
ATOM 1831 C CA . LEU A 1 228 ? 9.918 13.647 4.987 1.00 64.12 228 LEU A CA 1
ATOM 1832 C C . LEU A 1 228 ? 11.011 14.694 5.218 1.00 64.12 228 LEU A C 1
ATOM 1834 O O . LEU A 1 228 ? 10.703 15.818 5.602 1.00 64.12 228 LEU A O 1
ATOM 1838 N N . THR A 1 229 ? 12.268 14.348 4.932 1.00 60.81 229 THR A N 1
ATOM 1839 C CA . THR A 1 229 ? 13.385 15.300 4.957 1.00 60.81 229 THR A CA 1
ATOM 1840 C C . THR A 1 229 ? 13.126 16.455 3.991 1.00 60.81 229 THR A C 1
ATOM 1842 O O . THR A 1 229 ? 13.236 17.613 4.383 1.00 60.81 229 THR A O 1
ATOM 1845 N N . PHE A 1 230 ? 12.676 16.159 2.768 1.00 59.81 230 PHE A N 1
ATOM 1846 C CA . PHE A 1 230 ? 12.290 17.181 1.794 1.00 59.81 230 PHE A CA 1
ATOM 1847 C C . PHE A 1 230 ? 11.125 18.053 2.293 1.00 59.81 230 PHE A C 1
ATOM 1849 O O . PHE A 1 230 ? 11.214 19.276 2.241 1.00 59.81 230 PHE A O 1
ATOM 1856 N N . TYR A 1 231 ? 10.071 17.463 2.866 1.00 61.00 231 TYR A N 1
ATOM 1857 C CA . TYR A 1 231 ? 8.942 18.220 3.422 1.00 61.00 231 TYR A CA 1
ATOM 1858 C C . TYR A 1 231 ? 9.335 19.114 4.599 1.00 61.00 231 TYR A C 1
ATOM 1860 O O . TYR A 1 231 ? 8.856 20.243 4.683 1.00 61.00 231 TYR A O 1
ATOM 1868 N N . LEU A 1 232 ? 10.202 18.640 5.495 1.00 64.38 232 LEU A N 1
ATOM 1869 C CA . LEU A 1 232 ? 10.715 19.429 6.617 1.00 64.38 232 LEU A CA 1
ATOM 1870 C C . LEU A 1 232 ? 11.599 20.582 6.130 1.00 64.38 232 LEU A C 1
ATOM 1872 O O . LEU A 1 232 ? 11.493 21.687 6.657 1.00 64.38 232 LEU A O 1
ATOM 1876 N N . ILE A 1 233 ? 12.403 20.354 5.088 1.00 62.19 233 ILE A N 1
ATOM 1877 C CA . ILE A 1 233 ? 13.177 21.399 4.413 1.00 62.19 233 ILE A CA 1
ATOM 1878 C C . ILE A 1 233 ? 12.226 22.426 3.789 1.00 62.19 233 ILE A C 1
ATOM 1880 O O . ILE A 1 233 ? 12.334 23.608 4.095 1.00 62.19 233 ILE A O 1
ATOM 1884 N N . CYS A 1 234 ? 11.240 22.009 2.992 1.00 60.50 234 CYS A N 1
ATOM 1885 C CA . CYS A 1 234 ? 10.257 22.922 2.403 1.00 60.50 234 CYS A CA 1
ATOM 1886 C C . CYS A 1 234 ? 9.479 23.709 3.467 1.00 60.50 234 CYS A C 1
ATOM 1888 O O . CYS A 1 234 ? 9.296 24.912 3.313 1.00 60.50 234 CYS A O 1
ATOM 1890 N N . LEU A 1 235 ? 9.062 23.074 4.567 1.00 58.97 235 LEU A N 1
ATOM 1891 C CA . LEU A 1 235 ? 8.415 23.753 5.695 1.00 58.97 235 LEU A CA 1
ATOM 1892 C C . LEU A 1 235 ? 9.342 24.780 6.354 1.00 58.97 235 LEU A C 1
ATOM 1894 O O . LEU A 1 235 ? 8.889 25.882 6.656 1.00 58.97 235 LEU A O 1
ATOM 1898 N N . ALA A 1 236 ? 10.627 24.466 6.528 1.00 56.00 236 ALA A N 1
ATOM 1899 C CA . ALA A 1 236 ? 11.619 25.415 7.031 1.00 56.00 236 ALA A CA 1
ATOM 1900 C C . ALA A 1 236 ? 11.821 26.601 6.066 1.00 56.00 236 ALA A C 1
ATOM 1902 O O . ALA A 1 236 ? 11.859 27.754 6.499 1.00 56.00 236 ALA A O 1
ATOM 1903 N N . TYR A 1 237 ? 11.859 26.336 4.757 1.00 57.41 237 TYR A N 1
ATOM 1904 C CA . TYR A 1 237 ? 11.972 27.356 3.709 1.00 57.41 237 TYR A CA 1
ATOM 1905 C C . TYR A 1 237 ? 10.702 28.186 3.509 1.00 57.41 237 TYR A C 1
ATOM 1907 O O . TYR A 1 237 ? 10.811 29.311 3.041 1.00 57.41 237 TYR A O 1
ATOM 1915 N N . ILE A 1 238 ? 9.517 27.678 3.861 1.00 59.22 238 ILE A N 1
ATOM 1916 C CA . ILE A 1 238 ? 8.255 28.436 3.863 1.00 59.22 238 ILE A CA 1
ATOM 1917 C C . ILE A 1 238 ? 8.123 29.254 5.155 1.00 59.22 238 ILE A C 1
ATOM 1919 O O . ILE A 1 238 ? 7.646 30.388 5.117 1.00 59.22 238 ILE A O 1
ATOM 1923 N N . HIS A 1 239 ? 8.593 28.735 6.293 1.00 51.25 239 HIS A N 1
ATOM 1924 C CA . HIS A 1 239 ? 8.587 29.465 7.563 1.00 51.25 239 HIS A CA 1
ATOM 1925 C C . HIS A 1 239 ? 9.451 30.728 7.527 1.00 51.25 239 HIS A C 1
ATOM 1927 O O . HIS A 1 239 ? 9.062 31.738 8.112 1.00 51.25 239 HIS A O 1
ATOM 1933 N N . HIS A 1 240 ? 10.581 30.690 6.819 1.00 51.12 240 HIS A N 1
ATOM 1934 C CA . HIS A 1 240 ? 11.497 31.824 6.716 1.00 51.12 240 HIS A CA 1
ATOM 1935 C C . HIS A 1 240 ? 10.822 33.072 6.094 1.00 51.12 240 HIS A C 1
ATOM 1937 O O . HIS A 1 240 ? 10.726 34.087 6.778 1.00 51.12 240 HIS A O 1
ATOM 1943 N N . PRO A 1 241 ? 10.249 33.043 4.873 1.00 52.53 241 PRO A N 1
ATOM 1944 C CA . PRO A 1 241 ? 9.552 34.187 4.287 1.00 52.53 241 PRO A CA 1
ATOM 1945 C C . PRO A 1 241 ? 8.220 34.512 4.977 1.00 52.53 241 PRO A C 1
ATOM 1947 O O . PRO A 1 241 ? 7.833 35.677 4.978 1.00 52.53 241 PRO A O 1
ATOM 1950 N N . LEU A 1 242 ? 7.531 33.546 5.603 1.00 46.12 242 LEU A N 1
ATOM 1951 C CA . LEU A 1 242 ? 6.291 33.823 6.343 1.00 46.12 242 LEU A CA 1
ATOM 1952 C C . LEU A 1 242 ? 6.555 34.656 7.609 1.00 46.12 242 LEU A C 1
ATOM 1954 O O . LEU A 1 242 ? 5.753 35.523 7.944 1.00 46.12 242 LEU A O 1
ATOM 1958 N N . GLN A 1 243 ? 7.694 34.446 8.280 1.00 50.88 243 GLN A N 1
ATOM 1959 C CA . GLN A 1 243 ? 8.134 35.293 9.394 1.00 50.88 243 GLN A CA 1
ATOM 1960 C C . GLN A 1 243 ? 8.457 36.720 8.936 1.00 50.88 243 GLN A C 1
ATOM 1962 O O . GLN A 1 243 ? 8.047 37.669 9.599 1.00 50.88 243 GLN A O 1
ATOM 1967 N N . TYR A 1 244 ? 9.111 36.887 7.781 1.00 52.97 244 TYR A N 1
ATOM 1968 C CA . TYR A 1 244 ? 9.359 38.215 7.204 1.00 52.97 244 TYR A CA 1
ATOM 1969 C C . TYR A 1 244 ? 8.073 38.901 6.739 1.00 52.97 244 TYR A C 1
ATOM 1971 O O . TYR A 1 244 ? 7.909 40.093 6.969 1.00 52.97 244 TYR A O 1
ATOM 1979 N N . PHE A 1 245 ? 7.141 38.164 6.135 1.00 46.66 245 PHE A N 1
ATOM 1980 C CA . PHE A 1 245 ? 5.856 38.702 5.696 1.00 46.66 245 PHE A CA 1
ATOM 1981 C C . PHE A 1 245 ? 4.984 39.127 6.886 1.00 46.66 245 PHE A C 1
ATOM 1983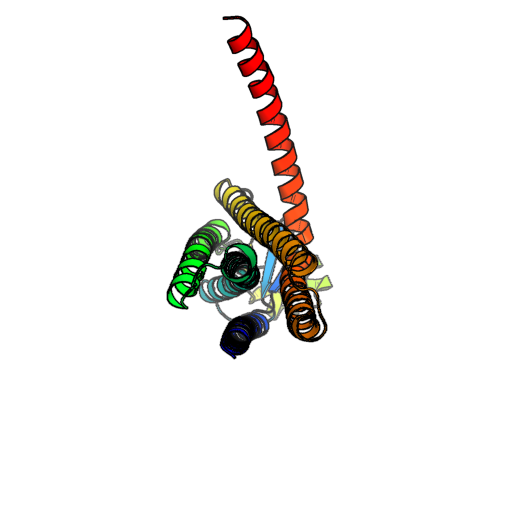 O O . PHE A 1 245 ? 4.431 40.220 6.876 1.00 46.66 245 PHE A O 1
ATOM 1990 N N . LEU A 1 246 ? 4.918 38.320 7.951 1.00 43.66 246 LEU A N 1
ATOM 1991 C CA . LEU A 1 246 ? 4.205 38.679 9.181 1.00 43.66 246 LEU A CA 1
ATOM 1992 C C . LEU A 1 246 ? 4.869 39.850 9.923 1.00 43.66 246 LEU A C 1
ATOM 1994 O O . LEU A 1 246 ? 4.157 40.689 10.464 1.00 43.66 246 LEU A O 1
ATOM 1998 N N . ALA A 1 247 ? 6.201 39.954 9.908 1.00 48.41 247 ALA A N 1
ATOM 1999 C CA . ALA A 1 247 ? 6.916 41.111 10.450 1.00 48.41 247 ALA A CA 1
ATOM 2000 C C . ALA A 1 247 ? 6.676 42.389 9.623 1.00 48.41 247 ALA A C 1
ATOM 2002 O O . ALA A 1 247 ? 6.540 43.468 10.192 1.00 48.41 247 ALA A O 1
ATOM 2003 N N . LEU A 1 248 ? 6.570 42.276 8.295 1.00 41.91 248 LEU A N 1
ATOM 2004 C CA . LEU A 1 248 ? 6.259 43.396 7.402 1.00 41.91 248 LEU A CA 1
ATOM 2005 C C . LEU A 1 248 ? 4.810 43.881 7.577 1.00 41.91 248 LEU A C 1
ATOM 2007 O O . LEU A 1 248 ? 4.559 45.080 7.584 1.00 41.91 248 LEU A O 1
ATOM 2011 N N . VAL A 1 249 ? 3.869 42.951 7.764 1.00 49.53 249 VAL A N 1
ATOM 2012 C CA . VAL A 1 249 ? 2.447 43.240 8.026 1.00 49.53 249 VAL A CA 1
ATOM 2013 C C . VAL A 1 249 ? 2.227 43.834 9.423 1.00 49.53 249 VAL A C 1
ATOM 2015 O O . VAL A 1 249 ? 1.258 44.549 9.624 1.00 49.53 249 VAL A O 1
ATOM 2018 N N . TRP A 1 250 ? 3.121 43.583 10.385 1.00 39.44 250 TRP A N 1
ATOM 2019 C CA . TRP A 1 250 ? 3.052 44.187 11.724 1.00 39.44 250 TRP A CA 1
ATOM 2020 C C . TRP A 1 250 ? 3.623 45.621 11.775 1.00 39.44 250 TRP A C 1
ATOM 2022 O O . TRP A 1 250 ? 3.382 46.349 12.736 1.00 39.44 250 TRP A O 1
ATOM 2032 N N . HIS A 1 251 ? 4.388 46.034 10.759 1.00 47.00 251 HIS A N 1
ATOM 2033 C CA . HIS A 1 251 ? 5.014 47.360 10.666 1.00 47.00 251 HIS A CA 1
ATOM 2034 C C . HIS A 1 251 ? 4.339 48.314 9.659 1.00 47.00 251 HIS A C 1
ATOM 2036 O O . HIS A 1 251 ? 4.842 49.422 9.454 1.00 47.00 251 HIS A O 1
ATOM 2042 N N . LEU A 1 252 ? 3.212 47.905 9.069 1.00 43.91 252 LEU A N 1
ATOM 2043 C CA . LEU A 1 252 ? 2.290 48.732 8.277 1.00 43.91 252 LEU A CA 1
ATOM 2044 C C . LEU A 1 252 ? 1.010 48.991 9.077 1.00 43.91 252 LEU A C 1
ATOM 2046 O O . LEU A 1 252 ? 0.484 50.120 8.966 1.00 43.91 252 LEU A O 1
#

pLDDT: mean 79.69, std 11.75, range [39.44, 93.75]

Sequence (252 aa):
MKEMQVYSKILLQTCFVDIVGICVFVVSQPAFISDNGTGIVWDYGLIHYLPNPWQSIILRLNFFMGRVTTSNVSTLFVYRYFAVVRKVDIKFKHQLILIFGMIIPLLILSILSYIAYYPTPEKEHLTNYEVAKILELDNDTIKNYVIGLRTGTDDLSNFTGNFASALNIINYIIIIFCGISIQIHVYRHCKGVEMTRLRNMNKQLSIVLVAQAILPLMTNLTNLFGNLTFYLICLAYIHHPLQYFLALVWHL

Organism: Meloidogyne enterolobii (NCBI:txid390850)

Nearest PDB structures (foldseek):
  7rkn-assembly1_R  TM=6.144E-01  e=3.388E-02  Human herpesvirus 5 strain AD169
  4xt3-assembly1_A  TM=6.231E-01  e=1.042E-01  Cytomegalovirus
  4xt1-assembly1_A  TM=5.844E-01  e=7.031E-02  Cytomegalovirus
  6drx-assembly1_A  TM=3.521E-01  e=4.485E-01  Homo sapiens
  7f83-assembly1_B  TM=3.501E-01  e=2.557E+00  Homo sapiens

Foldseek 3Di:
DVVVVLVVVLVVVLVVLVVVLVVLCQQFVWDWDQFPNWIFIAGPHVCQLPDPPVNLLSVLVNVLSLLLLLQSLLLSLVVLLCCQVVVDPDDVVVSVVSSVVLSVLSVVLSVLQCVQFPADPVGQAGPDVVSVVVVVHDPCSRPRTGINGIQDPDPSSVVSLLSSLVSLVVSVVSLVVSLVSNLVSLVVPQDDDVSVVVNVSSVVVNVVSVVSNVVSCVVCVVSNVVSVVVVVVVVVVVVVVVVVVVVVVVVD

Radius of gyration: 22.35 Å; Cα contacts (8 Å, |Δi|>4): 244; chains: 1; bounding box: 53×65×60 Å

InterPro domains:
  IPR019428 7TM GPCR, serpentine receptor class r (Str) [PF10326] (2-219)

Solvent-accessible surface area (backbone atoms only — not comparable to full-atom values): 13514 Å² total; per-residue (Å²): 114,74,65,59,56,51,54,51,52,53,51,51,55,50,53,51,53,49,52,54,36,50,55,44,38,63,37,28,38,76,40,82,45,68,51,92,88,32,51,32,34,35,42,75,19,82,41,34,82,43,59,83,66,57,29,29,52,51,47,44,48,36,59,42,36,56,50,46,53,40,45,51,45,21,44,52,29,52,54,47,28,41,43,69,70,66,61,45,92,78,53,70,69,57,55,52,51,47,50,52,66,56,46,52,62,48,51,52,49,44,53,49,44,48,69,41,21,56,50,48,88,95,58,24,48,78,85,48,67,66,58,38,55,78,69,69,56,53,76,63,53,57,74,71,35,53,48,32,32,38,61,52,90,46,71,60,28,51,50,43,54,49,53,54,43,52,54,51,52,53,31,50,52,45,33,51,54,30,47,52,51,40,52,55,45,44,67,72,71,47,72,57,81,80,34,44,58,60,49,49,52,54,51,53,51,52,50,52,48,49,54,62,42,46,57,58,41,67,78,41,40,67,64,44,55,58,49,47,53,51,51,54,48,51,51,54,62,49,48,54,58,50,52,52,50,54,52,51,64,72,74,109